Protein AF-A0AAW0I0V4-F1 (afdb_monomer_lite)

InterPro domains:
  IPR006769 Calcium uniporter protein, C-terminal [PF04678] (44-214)
  IPR039055 MCU family [PTHR13462] (2-213)

Organism: Myodes glareolus (NCBI:txid447135)

Secondary structure (DSSP, 8-state):
-EEEEETTEEEEEEE-TTT--EEEEE--TTT-BHHHHHHHHHHH-TT---EEEE-TTSPBPPTTSBHHHHTTS-EEEEETTEEEEE-PPP-----HHHHHHHHHHHHHHHHHHHHHHHHHHHHHHHHHHHHHHHHHHHHHHHHHHHHHHHHHHHHHHHHHHHHHHHHHHHHHHHHHHHIIIIIS-HHHHHHHHHHHHHHHHHHHHHHHHHHHHHHHHHHHHH-TTSTTSPP-------

Structure (mmCIF, N/CA/C/O backbone):
data_AF-A0AAW0I0V4-F1
#
_entry.id   AF-A0AAW0I0V4-F1
#
loop_
_atom_site.group_PDB
_atom_site.id
_atom_site.type_symbol
_atom_site.label_atom_id
_atom_site.label_alt_id
_atom_site.label_comp_id
_atom_site.label_asym_id
_atom_site.label_entity_id
_atom_site.label_seq_id
_atom_site.pdbx_PDB_ins_code
_atom_site.Cartn_x
_atom_site.Cartn_y
_atom_site.Cartn_z
_atom_site.occupancy
_atom_site.B_iso_or_equiv
_atom_site.auth_seq_id
_atom_site.auth_comp_id
_atom_site.auth_asym_id
_atom_site.auth_atom_id
_atom_site.pdbx_PDB_model_num
ATOM 1 N N . VAL A 1 1 ? -33.540 -13.031 28.574 1.00 86.94 1 VAL A N 1
ATOM 2 C CA . VAL A 1 1 ? -32.363 -12.148 28.426 1.00 86.94 1 VAL A CA 1
ATOM 3 C C . VAL A 1 1 ? -32.629 -10.919 29.264 1.00 86.94 1 VAL A C 1
ATOM 5 O O . VAL A 1 1 ? -33.762 -10.453 29.24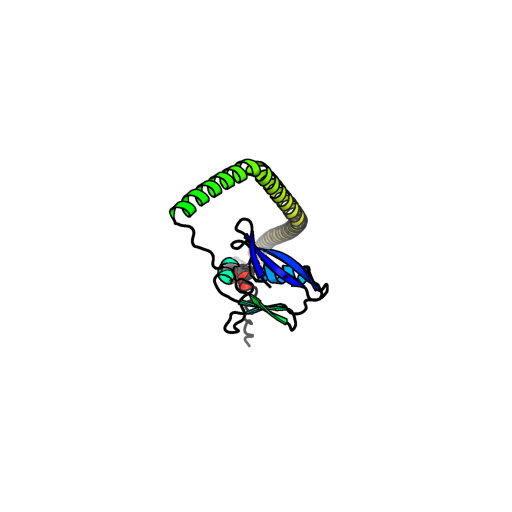7 1.00 86.94 1 VAL A O 1
ATOM 8 N N . THR A 1 2 ? -31.660 -10.462 30.048 1.00 90.00 2 THR A N 1
ATOM 9 C CA . THR A 1 2 ? -31.809 -9.294 30.933 1.00 90.00 2 THR A CA 1
ATOM 10 C C . THR A 1 2 ? -30.618 -8.370 30.758 1.00 90.00 2 THR A C 1
ATOM 12 O O . THR A 1 2 ? -29.511 -8.854 30.543 1.00 90.00 2 THR A O 1
ATOM 15 N N . VAL A 1 3 ? -30.843 -7.062 30.857 1.00 91.25 3 VAL A N 1
ATOM 16 C CA . VAL A 1 3 ? -29.785 -6.048 30.810 1.00 91.25 3 VAL A CA 1
ATOM 17 C C . VAL A 1 3 ? -29.729 -5.368 32.167 1.00 91.25 3 VAL A C 1
ATOM 19 O O . VAL A 1 3 ? -30.760 -4.944 32.682 1.00 91.25 3 VAL A O 1
ATOM 22 N N . VAL A 1 4 ? -28.539 -5.287 32.754 1.00 90.31 4 VAL A N 1
ATOM 23 C CA . VAL A 1 4 ? -28.305 -4.620 34.039 1.00 90.31 4 VAL A CA 1
ATOM 24 C C . VAL A 1 4 ? -27.086 -3.723 33.895 1.00 90.31 4 VAL A C 1
ATOM 26 O O . VAL A 1 4 ? -26.099 -4.122 33.286 1.00 90.31 4 VAL A O 1
ATOM 29 N N . TYR A 1 5 ? -27.130 -2.518 34.457 1.00 86.69 5 TYR A N 1
ATOM 30 C CA . TYR A 1 5 ? -25.947 -1.666 34.522 1.00 86.69 5 TYR A CA 1
ATOM 31 C C . TYR A 1 5 ? -25.097 -2.046 35.734 1.00 86.69 5 TYR A C 1
ATOM 33 O O . TYR A 1 5 ? -25.538 -1.909 36.872 1.00 86.69 5 TYR A O 1
ATOM 41 N N . GLN A 1 6 ? -23.869 -2.503 35.489 1.00 83.12 6 GLN A N 1
ATOM 42 C CA . GLN A 1 6 ? -22.858 -2.712 36.526 1.00 83.12 6 GLN A CA 1
ATOM 43 C C . GLN A 1 6 ? -21.703 -1.748 36.270 1.00 83.12 6 GLN A C 1
ATOM 45 O O . GLN A 1 6 ? -21.174 -1.687 35.162 1.00 83.12 6 GLN A O 1
ATOM 50 N N . ASN A 1 7 ? -21.336 -0.949 37.274 1.00 79.75 7 ASN A N 1
ATOM 51 C CA . ASN A 1 7 ? -20.281 0.069 37.162 1.00 79.75 7 ASN A CA 1
ATOM 52 C C . ASN A 1 7 ? -20.475 1.041 35.974 1.00 79.75 7 ASN A C 1
ATOM 54 O O . ASN A 1 7 ? -19.514 1.491 35.356 1.00 79.75 7 ASN A O 1
ATOM 58 N N . GLY A 1 8 ? -21.730 1.342 35.616 1.00 76.88 8 GLY A N 1
ATOM 59 C CA . GLY A 1 8 ? -22.070 2.235 34.502 1.00 76.88 8 GLY A CA 1
ATOM 60 C C . GLY A 1 8 ? -21.957 1.620 33.100 1.00 76.88 8 GLY A C 1
ATOM 61 O O . GLY A 1 8 ? -22.245 2.317 32.123 1.00 76.88 8 GLY A O 1
ATOM 62 N N . LEU A 1 9 ? -21.594 0.338 32.987 1.00 85.94 9 LEU A N 1
ATOM 63 C CA . LEU A 1 9 ? -21.572 -0.417 31.734 1.00 85.94 9 LEU A CA 1
ATOM 64 C C . LEU A 1 9 ? -22.780 -1.367 31.653 1.00 85.94 9 LEU A C 1
ATOM 66 O O . LEU A 1 9 ? -23.127 -1.996 32.657 1.00 85.94 9 LEU A O 1
ATOM 70 N N . PRO A 1 10 ? -23.442 -1.480 30.489 1.00 90.06 10 PRO A N 1
ATOM 71 C CA . PRO A 1 10 ? -24.509 -2.446 30.285 1.00 90.06 10 PRO A CA 1
ATOM 72 C C . PRO A 1 10 ? -23.941 -3.866 30.232 1.00 90.06 10 PRO A C 1
ATOM 74 O O . PRO A 1 10 ? -23.088 -4.192 29.404 1.00 90.06 10 PRO A O 1
ATOM 77 N N . VAL A 1 11 ? -24.458 -4.716 31.112 1.00 93.38 11 VAL A N 1
ATOM 78 C CA . VAL A 1 11 ? -24.184 -6.149 31.150 1.00 93.38 11 VAL A CA 1
ATOM 79 C C . VAL A 1 11 ? -25.423 -6.882 30.654 1.00 93.38 11 VAL A C 1
ATOM 81 O O . VAL A 1 11 ? -26.486 -6.828 31.278 1.00 93.38 11 VAL A O 1
ATOM 84 N N . ILE A 1 12 ? -25.298 -7.558 29.512 1.00 93.62 12 ILE A N 1
ATOM 85 C CA . ILE A 1 12 ? -26.379 -8.329 28.896 1.00 93.62 12 ILE A CA 1
ATOM 86 C C . ILE A 1 12 ? -26.214 -9.797 29.279 1.00 93.62 12 ILE A C 1
ATOM 88 O O . ILE A 1 12 ? -25.262 -10.456 28.869 1.00 93.62 12 ILE A O 1
ATOM 92 N N . SER A 1 13 ? -27.165 -10.334 30.041 1.00 93.25 13 SER A N 1
ATOM 93 C CA . SER A 1 13 ? -27.212 -11.753 30.389 1.00 93.25 13 SER A CA 1
ATOM 94 C C . SER A 1 13 ? -28.067 -12.522 29.383 1.00 93.25 13 SER A C 1
ATOM 96 O O . SER A 1 13 ? -29.304 -12.418 29.370 1.00 93.25 13 SER A O 1
ATOM 98 N N . VAL A 1 14 ? -27.407 -13.328 28.554 1.00 93.31 14 VAL A N 1
ATOM 99 C CA . VAL A 1 14 ? -28.017 -14.160 27.511 1.00 93.31 14 VAL A CA 1
ATOM 100 C C . VAL A 1 14 ? -27.888 -15.633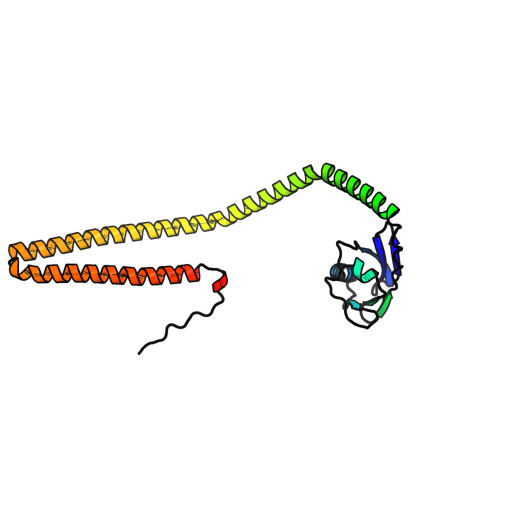 27.893 1.00 93.31 14 VAL A C 1
ATOM 102 O O . VAL A 1 14 ? -26.875 -16.061 28.436 1.00 93.31 14 VAL A O 1
ATOM 105 N N . ARG A 1 15 ? -28.934 -16.428 27.644 1.00 90.44 15 ARG A N 1
ATOM 106 C CA . ARG A 1 15 ? -28.849 -17.887 27.785 1.00 90.44 15 ARG A CA 1
ATOM 107 C C . ARG A 1 15 ? -28.400 -18.473 26.451 1.00 90.44 15 ARG A C 1
ATOM 109 O O . ARG A 1 15 ? -29.112 -18.310 25.464 1.00 90.44 15 ARG A O 1
ATOM 116 N N . LEU A 1 16 ? -27.246 -19.130 26.448 1.00 90.62 16 LEU A N 1
ATOM 117 C CA . LEU A 1 16 ? -26.648 -19.705 25.245 1.00 90.62 16 LEU A CA 1
ATOM 118 C C . LEU A 1 16 ? -27.308 -21.057 24.903 1.00 90.62 16 LEU A C 1
ATOM 120 O O . LEU A 1 16 ? -27.628 -21.822 25.824 1.00 90.62 16 LEU A O 1
ATOM 124 N N . PRO A 1 17 ? -27.572 -21.352 23.616 1.00 86.06 17 PRO A N 1
ATOM 125 C CA . PRO A 1 17 ? -28.342 -22.526 23.208 1.00 86.06 17 PRO A CA 1
ATOM 126 C C . PRO A 1 17 ? -27.629 -23.860 23.462 1.00 86.06 17 PRO A C 1
ATOM 128 O O . PRO A 1 17 ? -28.293 -24.805 23.895 1.00 86.06 17 PRO A O 1
ATOM 131 N N . SER A 1 18 ? -26.309 -23.950 23.258 1.00 84.81 18 SER A N 1
ATOM 132 C CA . SER A 1 18 ? -25.593 -25.234 23.308 1.00 84.81 18 SER A CA 1
ATOM 133 C C . SER A 1 18 ? -25.435 -25.757 24.732 1.00 84.81 18 SER A C 1
ATOM 135 O O . SER A 1 18 ? -25.788 -26.896 25.034 1.00 84.81 18 SER A O 1
ATOM 137 N N . ARG A 1 19 ? -24.928 -24.912 25.639 1.00 84.38 19 ARG A N 1
ATOM 138 C CA . ARG A 1 19 ? -24.621 -25.297 27.033 1.00 84.38 19 ARG A CA 1
ATOM 139 C C . ARG A 1 19 ? -25.773 -25.026 28.003 1.00 84.38 19 ARG A C 1
ATOM 141 O O . ARG A 1 19 ? -25.721 -25.454 29.150 1.00 84.38 19 ARG A O 1
ATOM 148 N N . ARG A 1 20 ? -26.824 -24.322 27.554 1.00 83.62 20 ARG A N 1
ATOM 149 C CA . ARG A 1 20 ? -27.998 -23.896 28.349 1.00 83.62 20 ARG A CA 1
ATOM 150 C C . ARG A 1 20 ? -27.658 -23.091 29.612 1.00 83.62 20 ARG A C 1
ATOM 152 O O . ARG A 1 20 ? -28.521 -22.886 30.471 1.00 83.62 20 ARG A O 1
ATOM 159 N N . GLU A 1 21 ? -26.438 -22.575 29.702 1.00 89.69 21 GLU A N 1
ATOM 160 C CA . GLU A 1 21 ? -25.978 -21.700 30.774 1.00 89.69 21 GLU A CA 1
ATOM 161 C C . GLU A 1 21 ? -26.240 -20.224 30.447 1.00 89.69 21 GLU A C 1
ATOM 163 O O . GLU A 1 21 ? -26.530 -19.848 29.307 1.00 89.69 21 GLU A O 1
ATOM 168 N N . ARG A 1 22 ? -26.212 -19.376 31.478 1.00 90.31 22 ARG A N 1
ATOM 169 C CA . ARG A 1 22 ? -26.311 -17.923 31.313 1.00 90.31 22 ARG A CA 1
ATOM 170 C C . ARG A 1 22 ? -24.905 -17.353 31.196 1.00 90.31 22 ARG A C 1
ATOM 172 O O . ARG A 1 22 ? -24.145 -17.457 32.151 1.00 90.31 22 ARG A O 1
ATOM 179 N N . CYS A 1 23 ? -24.610 -16.720 30.069 1.00 91.81 23 CYS A N 1
ATOM 180 C CA . CYS A 1 23 ? -23.390 -15.952 29.867 1.00 91.81 23 CYS A CA 1
ATOM 181 C C . CYS A 1 23 ? -23.708 -14.454 29.939 1.00 91.81 23 CYS A C 1
ATOM 183 O O . CYS A 1 23 ? -24.806 -14.017 29.573 1.00 91.81 23 CYS A O 1
ATOM 185 N N . GLN A 1 24 ? -22.769 -13.677 30.468 1.00 93.19 24 GLN A N 1
ATOM 186 C CA . GLN A 1 24 ? -22.899 -12.237 30.644 1.00 93.19 24 GLN A CA 1
ATOM 187 C C . GLN A 1 24 ? -21.894 -11.512 29.751 1.00 93.19 24 GLN A C 1
ATOM 189 O O . GLN A 1 24 ? -20.704 -11.804 29.791 1.00 93.19 24 GLN A O 1
ATOM 194 N N . PHE A 1 25 ? -22.381 -10.554 28.969 1.00 93.56 25 PHE A N 1
ATOM 195 C CA . PHE A 1 25 ? -21.569 -9.754 28.058 1.00 93.56 25 PHE A CA 1
ATOM 196 C C . PHE A 1 25 ? -21.534 -8.314 28.547 1.00 93.56 25 PHE A C 1
ATOM 198 O O . PHE A 1 25 ? -22.580 -7.672 28.656 1.00 93.56 25 PHE A O 1
ATOM 205 N N . THR A 1 26 ? -20.338 -7.809 28.835 1.00 92.31 26 THR A N 1
ATOM 206 C CA . THR A 1 26 ? -20.123 -6.410 29.213 1.00 92.31 26 THR A CA 1
ATOM 207 C C . THR A 1 26 ? -19.776 -5.616 27.965 1.00 92.31 26 THR A C 1
ATOM 209 O O . THR A 1 26 ? -18.761 -5.890 27.330 1.00 92.31 26 THR A O 1
ATOM 212 N N . LEU A 1 27 ? -20.603 -4.629 27.625 1.00 90.12 27 LEU A N 1
ATOM 213 C CA . LEU A 1 27 ? -20.427 -3.822 26.418 1.00 90.12 27 LEU A CA 1
ATOM 214 C C . LEU A 1 27 ? -20.035 -2.391 26.767 1.00 90.12 27 LEU A C 1
ATOM 216 O O . LEU A 1 27 ? -20.488 -1.833 27.767 1.00 90.12 27 LEU A O 1
ATOM 220 N N . LYS A 1 28 ? -19.212 -1.773 25.922 1.00 88.88 28 LYS A N 1
ATOM 221 C CA . LYS A 1 28 ? -18.843 -0.358 26.004 1.00 88.88 28 LYS A CA 1
ATOM 222 C C . LYS A 1 28 ? -19.783 0.447 25.102 1.00 88.88 28 LYS A C 1
ATOM 224 O O . LYS A 1 28 ? -19.613 0.391 23.889 1.00 88.88 28 LYS A O 1
ATOM 229 N N . PRO A 1 29 ? -20.721 1.248 25.646 1.00 83.81 29 PRO A N 1
ATOM 230 C CA . PRO A 1 29 ? -21.769 1.892 24.846 1.00 83.81 29 PRO A CA 1
ATOM 231 C C . PRO A 1 29 ? -21.267 2.769 23.690 1.00 83.81 29 PRO A C 1
ATOM 233 O O . PRO A 1 29 ? -21.950 2.873 22.683 1.00 83.81 29 PRO A O 1
ATOM 236 N N . ILE A 1 30 ? -20.086 3.383 23.846 1.00 79.56 30 ILE A N 1
ATOM 237 C CA . ILE A 1 30 ? -19.507 4.335 22.882 1.00 79.56 30 ILE A CA 1
ATOM 238 C C . ILE A 1 30 ? -18.560 3.646 21.886 1.00 79.56 30 ILE A C 1
ATOM 240 O O . ILE A 1 30 ? -18.452 4.064 20.739 1.00 79.56 30 ILE A O 1
ATOM 244 N N . SER A 1 31 ? -17.825 2.622 22.327 1.00 84.12 31 SER A N 1
ATOM 245 C CA . SER A 1 31 ? -16.791 1.976 21.505 1.00 84.12 31 SER A CA 1
ATOM 246 C C . SER A 1 31 ? -17.312 0.763 20.746 1.00 84.12 31 SER A C 1
ATOM 248 O O . SER A 1 31 ? -16.834 0.482 19.650 1.00 84.12 31 SER A O 1
ATOM 250 N N . ASP A 1 32 ? -18.266 0.043 21.333 1.00 92.12 32 ASP A N 1
ATOM 251 C CA . ASP A 1 32 ? -18.783 -1.189 20.763 1.00 92.12 32 ASP A CA 1
ATOM 252 C C . ASP A 1 32 ? -20.042 -0.907 19.945 1.00 92.12 32 ASP A C 1
ATOM 254 O O . ASP A 1 32 ? -20.892 -0.088 20.304 1.00 92.12 32 ASP A O 1
ATOM 258 N N . SER A 1 33 ? -20.174 -1.641 18.845 1.00 94.19 33 SER A N 1
ATOM 259 C CA . SER A 1 33 ? -21.374 -1.656 18.019 1.00 94.19 33 SER A CA 1
ATOM 260 C C . SER A 1 33 ? -22.127 -2.974 18.171 1.00 94.19 33 SER A C 1
ATOM 262 O O . SER A 1 33 ? -21.590 -3.984 18.640 1.00 94.19 33 SER A O 1
ATOM 264 N N . VAL A 1 34 ? -23.371 -2.994 17.697 1.00 94.69 34 VAL A N 1
ATOM 265 C CA . VAL A 1 34 ? -24.195 -4.207 17.618 1.00 94.69 34 VAL A CA 1
ATOM 266 C C . VAL A 1 34 ? -23.460 -5.343 16.906 1.00 94.69 34 VAL A C 1
ATOM 268 O O . VAL A 1 34 ? -23.517 -6.486 17.345 1.00 94.69 34 VAL A O 1
ATOM 271 N N . GLY A 1 35 ? -22.720 -5.048 15.838 1.00 94.94 35 GLY A N 1
ATOM 272 C CA . GLY A 1 35 ? -21.953 -6.039 15.089 1.00 94.94 35 GLY A CA 1
ATOM 273 C C . GLY A 1 35 ? -20.827 -6.677 15.898 1.00 94.94 35 GLY A C 1
ATOM 274 O O . GLY A 1 35 ? -20.570 -7.868 15.731 1.00 94.94 35 GLY A O 1
ATOM 275 N N . VAL A 1 36 ? -20.181 -5.916 16.787 1.00 95.00 36 VAL A N 1
ATOM 276 C CA . VAL A 1 36 ? -19.168 -6.456 17.706 1.00 95.00 36 VAL A CA 1
ATOM 277 C C . VAL A 1 36 ? -19.830 -7.376 18.727 1.00 95.00 36 VAL A C 1
ATOM 279 O O . VAL A 1 36 ? -19.380 -8.504 18.898 1.00 95.00 36 VAL A O 1
ATOM 282 N N . PHE A 1 37 ? -20.940 -6.947 19.332 1.00 94.81 37 PHE A N 1
ATOM 283 C CA . PHE A 1 37 ? -21.688 -7.771 20.286 1.00 94.81 37 PHE A CA 1
ATOM 284 C C . PHE A 1 37 ? -22.202 -9.080 19.665 1.00 94.81 37 PHE A C 1
ATOM 286 O O . PHE A 1 37 ? -22.056 -10.151 20.249 1.00 94.81 37 PHE A O 1
ATOM 293 N N . LEU A 1 38 ? -22.768 -9.019 18.456 1.00 94.62 38 LEU A N 1
ATOM 294 C CA . LEU A 1 38 ? -23.246 -10.208 17.750 1.00 94.62 38 LEU A CA 1
ATOM 295 C C . LEU A 1 38 ? -22.110 -11.182 17.420 1.00 94.62 38 LEU A C 1
ATOM 297 O O . LEU A 1 38 ? -22.298 -12.391 17.535 1.00 94.62 38 LEU A O 1
ATOM 301 N N . ARG A 1 39 ? -20.932 -10.665 17.055 1.00 94.44 39 ARG A N 1
ATOM 302 C CA . ARG A 1 39 ? -19.744 -11.490 16.814 1.00 94.44 39 ARG A CA 1
ATOM 303 C C . ARG A 1 39 ? -19.258 -12.162 18.095 1.00 94.44 39 ARG A C 1
ATOM 305 O O . ARG A 1 39 ? -18.999 -13.355 18.070 1.00 94.44 39 ARG A O 1
ATOM 312 N N . GLN A 1 40 ? -19.212 -11.430 19.209 1.00 94.00 40 GLN A N 1
ATOM 313 C CA . GLN A 1 40 ? -18.865 -11.993 20.519 1.00 94.00 40 GLN A CA 1
ATOM 314 C C . GLN A 1 40 ? -19.824 -13.118 20.926 1.00 94.00 40 GLN A C 1
ATOM 316 O O . GLN A 1 40 ? -19.381 -14.150 21.413 1.00 94.00 40 GLN A O 1
ATOM 321 N N . LEU A 1 41 ? -21.130 -12.960 20.676 1.00 92.44 41 LEU A N 1
ATOM 322 C CA . LEU A 1 41 ? -22.112 -14.023 20.911 1.00 92.44 41 LEU A CA 1
ATOM 323 C C . LEU A 1 41 ? -21.820 -15.282 20.080 1.00 92.44 41 LEU A C 1
ATOM 325 O O . LEU A 1 41 ? -21.881 -16.384 20.617 1.00 92.44 41 LEU A O 1
ATOM 329 N N . GLN A 1 42 ? -21.505 -15.122 18.792 1.00 92.69 42 GLN A N 1
ATOM 330 C CA . GLN A 1 42 ? -21.178 -16.239 17.894 1.00 92.69 42 GLN A CA 1
ATOM 331 C C . GLN A 1 42 ? -19.842 -16.912 18.235 1.00 92.69 42 GLN A C 1
ATOM 333 O O . GLN A 1 42 ? -19.701 -18.121 18.066 1.00 92.69 42 GLN A O 1
ATOM 338 N N . GLU A 1 43 ? -18.854 -16.145 18.696 1.00 93.31 43 GLU A N 1
ATOM 339 C CA . GLU A 1 43 ? -17.557 -16.677 19.122 1.00 93.31 43 GLU A CA 1
ATOM 340 C C . GLU A 1 43 ? -17.662 -17.456 20.442 1.00 93.31 43 GLU A C 1
ATOM 342 O O . GLU A 1 43 ? -17.007 -18.490 20.583 1.00 93.31 43 GLU A O 1
ATOM 347 N N . GLU A 1 44 ? -18.509 -16.999 21.371 1.00 93.69 44 GLU A N 1
ATOM 348 C CA . GLU A 1 44 ? -18.725 -17.640 22.674 1.00 93.69 44 GLU A CA 1
ATOM 349 C C . GLU A 1 44 ? -19.477 -18.977 22.554 1.00 93.69 44 GLU A C 1
ATOM 351 O O . GLU A 1 44 ? -19.133 -19.951 23.226 1.00 93.69 44 GLU A O 1
ATOM 356 N N . ASP A 1 45 ? -20.488 -19.059 21.681 1.00 91.25 45 ASP A N 1
ATOM 357 C CA . ASP A 1 45 ? -21.210 -20.304 21.408 1.00 91.25 45 ASP A CA 1
ATOM 358 C C . ASP A 1 45 ? -21.251 -20.608 19.908 1.00 91.25 45 ASP A C 1
ATOM 360 O O . ASP A 1 45 ? -22.066 -20.072 19.154 1.00 91.25 45 ASP A O 1
ATOM 364 N N . ARG A 1 46 ? -20.408 -21.563 19.495 1.00 88.00 46 ARG A N 1
ATOM 365 C CA . ARG A 1 46 ? -20.332 -22.055 18.110 1.00 88.00 46 ARG A CA 1
ATOM 366 C C . ARG A 1 46 ? -21.605 -22.757 17.620 1.00 88.00 46 ARG A C 1
ATOM 368 O O . ARG A 1 46 ? -21.677 -23.070 16.440 1.00 88.00 46 ARG A O 1
ATOM 375 N N . GLY A 1 47 ? -22.582 -23.030 18.490 1.00 87.81 47 GLY A N 1
ATOM 376 C CA . GLY A 1 47 ? -23.905 -23.531 18.095 1.00 87.81 47 GLY A CA 1
ATOM 377 C C . GLY A 1 47 ? -24.889 -22.436 17.664 1.00 87.81 47 GLY A C 1
ATOM 378 O O . GLY A 1 47 ? -26.058 -22.725 17.396 1.00 87.81 47 GLY A O 1
ATOM 379 N N . ILE A 1 48 ? -24.462 -21.170 17.638 1.00 90.69 48 ILE A N 1
ATOM 380 C CA . ILE A 1 48 ? -25.260 -20.054 17.126 1.00 90.69 48 ILE A CA 1
ATOM 381 C C . ILE A 1 48 ? -24.950 -19.852 15.639 1.00 90.69 48 ILE A C 1
ATOM 383 O O . ILE A 1 48 ? -24.011 -19.147 15.274 1.00 90.69 48 ILE A O 1
ATOM 387 N N . ASP A 1 49 ? -25.796 -20.408 14.775 1.00 88.69 49 ASP A N 1
ATOM 388 C CA . ASP A 1 49 ? -25.674 -20.256 13.321 1.00 88.69 49 ASP A CA 1
ATOM 389 C C . ASP A 1 49 ? -26.237 -18.911 12.844 1.00 88.69 49 ASP A C 1
ATOM 391 O O . ASP A 1 49 ? -25.696 -18.260 11.946 1.00 88.69 49 ASP A O 1
ATOM 395 N N . ARG A 1 50 ? -27.338 -18.458 13.457 1.00 90.25 50 ARG A N 1
ATOM 396 C CA . ARG A 1 50 ? -28.036 -17.232 13.056 1.00 90.25 50 ARG A CA 1
ATOM 397 C C . ARG A 1 50 ? -28.295 -16.344 14.260 1.00 90.25 50 ARG A C 1
ATOM 399 O O . ARG A 1 50 ? -29.059 -16.701 15.148 1.00 90.25 50 ARG A O 1
ATOM 406 N N . VAL A 1 51 ? -27.730 -15.139 14.249 1.00 94.25 51 VAL A N 1
ATOM 407 C CA . VAL A 1 51 ? -28.018 -14.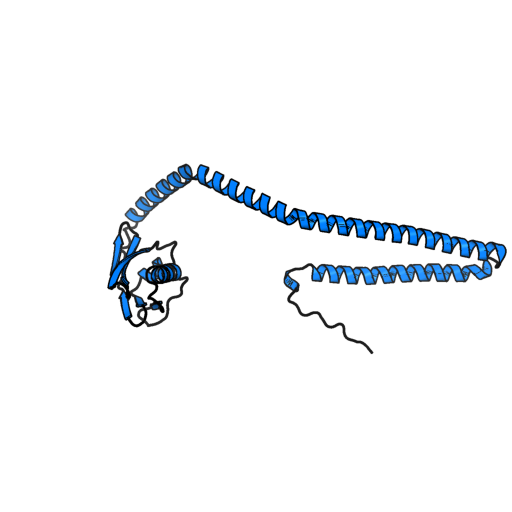117 15.259 1.00 94.25 51 VAL A CA 1
ATOM 408 C C . VAL A 1 51 ? -28.320 -12.772 14.611 1.00 94.25 51 VAL A C 1
ATOM 410 O O . VAL A 1 51 ? -27.661 -12.355 13.656 1.00 94.25 51 VAL A O 1
ATOM 413 N N . ALA A 1 52 ? -29.352 -12.092 15.099 1.00 94.81 52 ALA A N 1
ATOM 414 C CA . ALA A 1 52 ? -29.700 -10.753 14.646 1.00 94.81 52 ALA A CA 1
ATOM 415 C C . ALA A 1 52 ? -30.490 -9.996 15.714 1.00 94.81 52 ALA A C 1
ATOM 417 O O . ALA A 1 52 ? -31.210 -10.590 16.517 1.00 94.81 52 ALA A O 1
ATOM 418 N N . ILE A 1 53 ? -30.378 -8.670 15.678 1.00 95.81 53 ILE A N 1
ATOM 419 C CA . ILE A 1 53 ? -31.174 -7.766 16.504 1.00 95.81 53 ILE A CA 1
ATOM 420 C 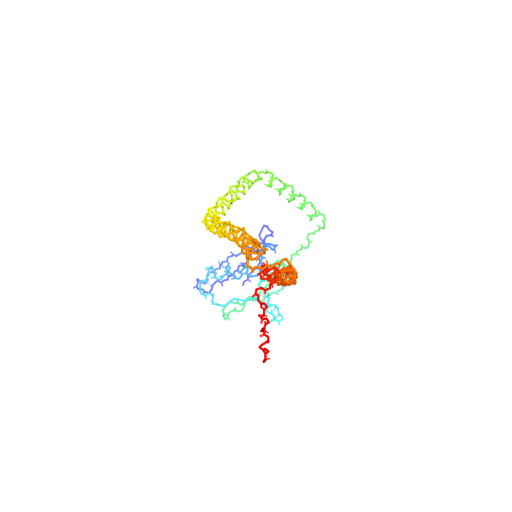C . ILE A 1 53 ? -32.206 -7.071 15.620 1.00 95.81 53 ILE A C 1
ATOM 422 O O . ILE A 1 53 ? -31.888 -6.613 14.520 1.00 95.81 53 ILE A O 1
ATOM 426 N N . TYR A 1 54 ? -33.436 -6.998 16.113 1.00 95.19 54 TYR A N 1
ATOM 427 C CA . TYR A 1 54 ? -34.552 -6.321 15.472 1.00 95.19 54 TYR A CA 1
ATOM 428 C C . TYR A 1 54 ? -35.154 -5.284 16.417 1.00 95.19 54 TYR A C 1
ATOM 430 O O . TYR A 1 54 ? -35.214 -5.490 17.629 1.00 95.19 54 TYR A O 1
ATOM 438 N N . SER A 1 55 ? -35.641 -4.191 15.843 1.00 93.62 55 SER A N 1
ATOM 439 C CA . SER A 1 55 ? -36.515 -3.224 16.506 1.00 93.62 55 SER A CA 1
ATOM 440 C C . SER A 1 55 ? -37.826 -3.902 16.962 1.00 93.62 55 SER A C 1
ATOM 442 O O . SER A 1 55 ? -38.196 -4.950 16.406 1.00 93.62 55 SER A O 1
ATOM 444 N N . PRO A 1 56 ? -38.567 -3.347 17.943 1.00 90.62 56 PRO A N 1
ATOM 445 C CA . PRO A 1 56 ? -39.928 -3.771 18.280 1.00 90.62 56 PRO A CA 1
ATOM 446 C C . PRO A 1 56 ? -40.820 -3.921 17.041 1.00 90.62 56 PRO A C 1
ATOM 448 O O . PRO A 1 56 ? -41.575 -4.896 16.965 1.00 90.62 56 PRO A O 1
ATOM 451 N N . ASP A 1 57 ? -40.630 -3.062 16.038 1.00 90.38 57 ASP A N 1
ATOM 452 C CA . ASP A 1 57 ? -41.388 -3.041 14.780 1.00 90.38 57 ASP A CA 1
ATOM 453 C C . ASP A 1 57 ? -40.999 -4.158 13.795 1.00 90.38 57 ASP A C 1
ATOM 455 O O . ASP A 1 57 ? -41.605 -4.309 12.739 1.00 90.38 57 ASP A O 1
ATOM 459 N N . GLY A 1 58 ? -39.978 -4.963 14.113 1.00 87.81 58 GLY A N 1
ATOM 460 C CA . GLY A 1 58 ? -39.508 -6.063 13.262 1.00 87.81 58 GLY A CA 1
ATOM 461 C C . GLY A 1 58 ? -38.480 -5.661 12.200 1.00 87.81 58 GLY A C 1
ATOM 462 O O . GLY A 1 58 ? -38.052 -6.506 11.416 1.00 87.81 58 GLY A O 1
ATOM 463 N N . VAL A 1 59 ? -38.028 -4.405 12.189 1.00 93.12 59 VAL A N 1
ATOM 464 C CA . VAL A 1 59 ? -36.938 -3.937 11.317 1.00 93.12 59 VAL A CA 1
ATOM 465 C C . VAL A 1 59 ? -35.587 -4.404 11.863 1.00 93.12 59 VAL A C 1
ATOM 467 O O . VAL A 1 59 ? -35.330 -4.299 13.060 1.00 93.12 59 VAL A O 1
ATOM 470 N N . ARG A 1 60 ? -34.702 -4.917 11.001 1.00 93.56 60 ARG A N 1
ATOM 471 C CA . ARG A 1 60 ? -33.358 -5.366 11.403 1.00 93.56 60 ARG A CA 1
ATOM 472 C C . ARG A 1 60 ? -32.456 -4.171 11.721 1.00 93.56 60 ARG A C 1
ATOM 474 O O . ARG A 1 60 ? -32.318 -3.273 10.895 1.00 93.56 60 ARG A O 1
ATOM 481 N N . VAL A 1 61 ? -31.791 -4.201 12.875 1.00 94.50 61 VAL A N 1
ATOM 482 C CA . VAL A 1 61 ? -30.811 -3.178 13.275 1.00 94.50 61 VAL A CA 1
ATOM 483 C C . VAL A 1 61 ? -29.471 -3.434 12.575 1.00 94.50 61 VAL A C 1
ATOM 485 O O . VAL A 1 61 ? -29.043 -4.584 12.424 1.00 94.50 61 VAL A O 1
ATOM 488 N N . ALA A 1 62 ? -28.808 -2.368 12.123 1.00 93.69 62 ALA A N 1
ATOM 489 C CA . ALA A 1 62 ? -27.532 -2.460 11.422 1.00 93.69 62 ALA A CA 1
ATOM 490 C C . ALA A 1 62 ? -26.390 -2.889 12.360 1.00 93.69 62 ALA A C 1
ATOM 492 O O . ALA A 1 62 ? -26.352 -2.548 13.539 1.00 93.69 62 ALA A O 1
ATOM 493 N N . ALA A 1 63 ? -25.398 -3.596 11.814 1.00 93.06 63 ALA A N 1
ATOM 494 C CA . ALA A 1 63 ? -24.226 -4.032 12.576 1.00 93.06 63 ALA A CA 1
ATOM 495 C C . ALA A 1 63 ? -23.326 -2.864 13.037 1.00 93.06 63 ALA A C 1
ATOM 497 O O . ALA A 1 63 ? -22.528 -3.020 13.956 1.00 93.06 63 ALA A O 1
ATOM 498 N N . SER A 1 64 ? -23.434 -1.694 12.409 1.00 92.00 64 SER A N 1
ATOM 499 C CA . SER A 1 64 ? -22.692 -0.484 12.780 1.00 92.00 64 SER A CA 1
ATOM 500 C C . SER A 1 64 ? -23.405 0.383 13.821 1.00 92.00 64 SER A C 1
ATOM 502 O O . SER A 1 64 ? -22.815 1.355 14.279 1.00 92.00 64 SER A O 1
ATOM 504 N N . THR A 1 65 ? -24.644 0.058 14.205 1.00 91.94 65 THR A N 1
ATOM 505 C CA . THR A 1 65 ? -25.379 0.818 15.223 1.00 91.94 65 THR A CA 1
ATOM 506 C C . THR A 1 65 ? -24.656 0.733 16.569 1.00 91.94 65 THR A C 1
ATOM 508 O O . THR A 1 65 ? -24.237 -0.353 16.979 1.00 91.94 65 THR A O 1
ATOM 511 N N . GLY A 1 66 ? -24.497 1.874 17.243 1.00 89.25 66 GLY A N 1
ATOM 512 C CA . GLY A 1 66 ? -23.915 1.949 18.583 1.00 89.25 66 GLY A CA 1
ATOM 513 C C . GLY A 1 66 ? -24.780 1.242 19.626 1.00 89.25 66 GLY A C 1
ATOM 514 O O . GLY A 1 66 ? -26.008 1.185 19.507 1.00 89.25 66 GLY A O 1
ATOM 515 N N . ILE A 1 67 ? -24.142 0.661 20.642 1.00 91.06 67 ILE A N 1
ATOM 516 C CA . ILE A 1 67 ? -24.856 -0.013 21.737 1.00 91.06 67 ILE A CA 1
ATOM 517 C C . ILE A 1 67 ? -25.620 0.996 22.606 1.00 91.06 67 ILE A C 1
ATOM 519 O O . ILE A 1 67 ? -26.681 0.670 23.131 1.00 91.06 67 ILE A O 1
ATOM 523 N N . ASP A 1 68 ? -25.118 2.223 22.735 1.00 86.62 68 ASP A N 1
ATOM 524 C CA . ASP A 1 68 ? -25.813 3.336 23.382 1.00 86.62 68 ASP A CA 1
ATOM 525 C C . ASP A 1 68 ? -27.185 3.631 22.758 1.00 86.62 68 ASP A C 1
ATOM 527 O O . ASP A 1 68 ? -28.171 3.726 23.486 1.00 86.62 68 ASP A O 1
ATOM 531 N N . LEU A 1 69 ? -27.254 3.697 21.427 1.00 87.31 69 LEU A N 1
ATOM 532 C CA . LEU A 1 69 ? -28.481 3.920 20.666 1.00 87.31 69 LEU A CA 1
ATOM 533 C C . LEU A 1 69 ? -29.438 2.731 20.765 1.00 87.31 69 LEU A C 1
ATOM 535 O O . LEU A 1 69 ? -30.641 2.925 20.901 1.00 87.31 69 LEU A O 1
ATOM 539 N N . LEU A 1 70 ? -28.917 1.499 20.726 1.00 90.69 70 LEU A N 1
ATOM 540 C CA . LEU A 1 70 ? -29.747 0.298 20.846 1.00 90.69 70 LEU A CA 1
ATOM 541 C C . LEU A 1 70 ? -30.430 0.196 22.220 1.00 90.69 70 LEU A C 1
ATOM 543 O O . LEU A 1 70 ? -31.548 -0.295 22.307 1.00 90.69 70 LEU A O 1
ATOM 547 N N . LEU A 1 71 ? -29.752 0.619 23.290 1.00 89.56 71 LEU A N 1
ATOM 548 C CA . LEU A 1 71 ? -30.244 0.496 24.666 1.00 89.56 71 LEU A CA 1
ATOM 549 C C . LEU A 1 71 ? -31.231 1.599 25.083 1.00 89.56 71 LEU A C 1
ATOM 551 O O . LEU A 1 71 ? -31.711 1.561 26.216 1.00 89.56 71 LEU A O 1
ATOM 555 N N . LEU A 1 72 ? -31.520 2.571 24.208 1.00 87.06 72 LEU A N 1
ATOM 556 C CA . LEU A 1 72 ? -32.551 3.588 24.448 1.00 87.06 72 LEU A CA 1
ATOM 557 C C . LEU A 1 72 ? -33.956 2.978 24.443 1.00 87.06 72 LEU A C 1
ATOM 559 O O . LEU A 1 72 ? -34.783 3.337 25.282 1.00 87.06 72 LEU A O 1
ATOM 563 N N . ASP A 1 73 ? -34.184 2.037 23.529 1.00 88.12 73 ASP A N 1
ATOM 564 C CA . ASP A 1 73 ? -35.477 1.415 23.285 1.00 88.12 73 ASP A CA 1
ATOM 565 C C . ASP A 1 73 ? -35.435 -0.096 23.550 1.00 88.12 73 ASP A C 1
ATOM 567 O O . ASP A 1 73 ? -34.382 -0.734 23.630 1.00 88.12 73 ASP A O 1
ATOM 571 N N . ASP A 1 74 ? -36.618 -0.692 23.682 1.00 92.56 74 ASP A N 1
ATOM 572 C CA . ASP A 1 74 ? -36.758 -2.145 23.709 1.00 92.56 74 ASP A CA 1
ATOM 573 C C . ASP A 1 74 ? -36.300 -2.743 22.369 1.00 92.56 74 ASP A C 1
ATOM 575 O O . ASP A 1 74 ? -36.432 -2.120 21.319 1.00 92.56 74 ASP A O 1
ATOM 579 N N . PHE A 1 75 ? -35.788 -3.976 22.370 1.00 94.19 75 PHE A N 1
ATOM 580 C CA . PHE A 1 75 ? -35.397 -4.660 21.133 1.00 94.19 75 PHE A CA 1
ATOM 581 C C . PHE A 1 75 ? -35.591 -6.175 21.215 1.00 94.19 75 PHE A C 1
ATOM 583 O O . PHE A 1 75 ? -35.678 -6.783 22.285 1.00 94.19 75 PHE A O 1
ATOM 590 N N . LYS A 1 76 ? -35.650 -6.819 20.049 1.00 95.00 76 LYS A N 1
ATOM 591 C CA . LYS A 1 76 ? -35.774 -8.271 19.891 1.00 95.00 76 LYS A CA 1
ATOM 592 C C . LYS A 1 76 ? -34.423 -8.855 19.491 1.00 95.00 76 LYS A C 1
ATOM 594 O O . LYS A 1 76 ? -33.907 -8.562 18.416 1.00 95.00 76 LYS A O 1
ATOM 599 N N . LEU A 1 77 ? -33.858 -9.706 20.340 1.00 94.56 77 LEU A N 1
ATOM 600 C CA . LEU A 1 77 ? -32.653 -10.481 20.053 1.00 94.56 77 LEU A CA 1
ATOM 601 C C . LEU A 1 77 ? -33.057 -11.874 19.568 1.00 94.56 77 LEU A C 1
ATOM 603 O O . LEU A 1 77 ? -33.629 -12.652 20.329 1.00 94.56 77 LEU A O 1
ATOM 607 N N . VAL A 1 78 ? -32.752 -12.194 18.316 1.00 94.00 78 VAL A N 1
ATOM 608 C CA . VAL A 1 78 ? -33.024 -13.505 17.719 1.00 94.00 78 VAL A CA 1
ATOM 609 C C . VAL A 1 78 ? -31.739 -14.322 17.713 1.00 94.00 78 VAL A C 1
ATOM 611 O O . VAL A 1 78 ? -30.736 -13.872 17.163 1.00 94.00 78 VAL A O 1
ATOM 614 N N . ILE A 1 79 ? -31.784 -15.509 18.321 1.00 92.25 79 ILE A N 1
ATOM 615 C CA . ILE A 1 79 ? -30.702 -16.500 18.353 1.00 92.25 79 ILE A CA 1
ATOM 616 C C . ILE A 1 79 ? -31.276 -17.812 17.814 1.00 92.25 79 ILE A C 1
ATOM 618 O O . ILE A 1 79 ? -32.129 -18.422 18.459 1.00 92.25 79 ILE A O 1
ATOM 622 N N . ASN A 1 80 ? -30.813 -18.241 16.643 1.00 90.44 80 ASN A N 1
ATOM 623 C CA . ASN A 1 80 ? -31.361 -19.351 15.864 1.00 90.44 80 ASN A CA 1
ATOM 624 C C . ASN A 1 80 ? -32.885 -19.192 15.698 1.00 90.44 80 ASN A C 1
ATOM 626 O O . ASN A 1 80 ? -33.330 -18.223 15.078 1.00 90.44 80 ASN A O 1
ATOM 630 N N . ASP A 1 81 ? -33.672 -20.084 16.301 1.00 87.25 81 ASP A N 1
ATOM 631 C CA . ASP A 1 81 ? -35.141 -20.070 16.247 1.00 87.25 81 ASP A CA 1
ATOM 632 C C . ASP A 1 81 ? -35.792 -19.400 17.472 1.00 87.25 81 ASP A C 1
ATOM 634 O O . ASP A 1 81 ? -37.015 -19.282 17.561 1.00 87.25 81 ASP A O 1
ATOM 638 N N . LEU A 1 82 ? -34.991 -18.945 18.440 1.00 88.81 82 LEU A N 1
ATOM 639 C CA . LEU A 1 82 ? -35.474 -18.326 19.671 1.00 88.81 82 LEU A CA 1
ATOM 640 C C . LEU A 1 82 ? -35.437 -16.804 19.561 1.00 88.81 82 LEU A C 1
ATOM 642 O O . LEU A 1 82 ? -34.397 -16.202 19.301 1.00 88.81 82 LEU A O 1
ATOM 646 N N . THR A 1 83 ? -36.577 -16.171 19.832 1.00 92.31 83 THR A N 1
ATOM 647 C CA . THR A 1 83 ? -36.689 -14.710 19.898 1.00 92.31 83 THR A CA 1
ATOM 648 C C . THR A 1 83 ? -36.807 -14.261 21.348 1.00 92.31 83 THR A C 1
ATOM 650 O O . THR A 1 83 ? -37.760 -14.600 22.047 1.00 92.31 83 THR A O 1
ATOM 653 N N . TYR A 1 84 ? -35.847 -13.462 21.799 1.00 91.12 84 TYR A N 1
ATOM 654 C CA . TYR A 1 84 ? -35.826 -12.870 23.127 1.00 91.12 84 TYR A CA 1
ATOM 655 C C . TYR A 1 84 ? -36.224 -11.401 23.057 1.00 91.12 84 TYR A C 1
ATOM 657 O O . TYR A 1 84 ? -35.556 -10.598 22.413 1.00 91.12 84 TYR A O 1
ATOM 665 N N . HIS A 1 85 ? -37.283 -11.033 23.771 1.00 92.94 85 HIS A N 1
ATOM 666 C CA . HIS A 1 85 ? -37.635 -9.632 23.969 1.00 92.94 85 HIS A CA 1
ATOM 667 C C . HIS A 1 85 ? -36.795 -9.052 25.109 1.00 92.94 85 HIS A C 1
ATOM 669 O O . HIS A 1 85 ? -36.900 -9.503 26.253 1.00 92.94 85 HIS A O 1
ATOM 675 N N . VAL A 1 86 ? -35.955 -8.071 24.800 1.00 92.88 86 VAL A N 1
ATOM 676 C CA . VAL A 1 86 ? -35.060 -7.417 25.754 1.00 92.88 86 VAL A CA 1
ATOM 677 C C . VAL A 1 86 ? -35.618 -6.037 26.066 1.00 92.88 86 VAL A C 1
ATOM 679 O O . VAL A 1 86 ? -35.867 -5.254 25.157 1.00 92.88 86 VAL A O 1
ATOM 682 N N . ARG A 1 87 ? -35.832 -5.762 27.355 1.00 90.00 87 ARG A N 1
ATOM 683 C CA . ARG A 1 87 ? -36.232 -4.439 27.845 1.00 90.00 87 ARG A CA 1
ATOM 684 C C . ARG A 1 87 ? -35.085 -3.854 28.658 1.00 90.00 87 ARG A C 1
ATOM 686 O O . ARG A 1 87 ? -34.880 -4.319 29.786 1.00 90.00 87 ARG A O 1
ATOM 693 N N . PRO A 1 88 ? -34.270 -2.958 28.084 1.00 89.31 88 PRO A N 1
ATOM 694 C CA . PRO A 1 88 ? -33.190 -2.335 28.823 1.00 89.31 88 PRO A CA 1
ATOM 695 C C . PRO A 1 88 ? -33.756 -1.423 29.925 1.00 89.31 88 PRO A C 1
ATOM 697 O O . PRO A 1 88 ? -34.802 -0.796 29.747 1.00 89.31 88 PRO A O 1
ATOM 700 N N . PRO A 1 89 ? -33.108 -1.363 31.100 1.00 85.50 89 PRO A N 1
ATOM 701 C CA . PRO A 1 89 ? -33.504 -0.424 32.138 1.00 85.50 89 PRO A CA 1
ATOM 702 C C . PRO A 1 89 ? -33.286 0.998 31.618 1.00 85.50 89 PRO A C 1
ATOM 704 O O . PRO A 1 89 ? -32.183 1.336 31.183 1.00 85.50 89 PRO A O 1
ATOM 707 N N . LYS A 1 90 ? -34.339 1.822 31.663 1.00 75.56 90 LYS A N 1
ATOM 708 C CA . LYS A 1 90 ? -34.258 3.225 31.253 1.00 75.56 90 LYS A CA 1
ATOM 709 C C . LYS A 1 90 ? -33.202 3.912 32.104 1.00 75.56 90 LYS A C 1
ATOM 711 O O . LYS A 1 90 ? -33.258 3.875 33.330 1.00 75.56 90 LYS A O 1
ATOM 716 N N . ARG A 1 91 ? -32.202 4.477 31.439 1.00 67.81 91 ARG A N 1
ATOM 717 C CA . ARG A 1 91 ? -31.123 5.191 32.103 1.00 67.81 91 ARG A CA 1
ATOM 718 C C . ARG A 1 91 ? -31.701 6.506 32.614 1.00 67.81 91 ARG A C 1
ATOM 720 O O . ARG A 1 91 ? -32.091 7.342 31.802 1.00 67.81 91 ARG A O 1
ATOM 727 N N . ASP A 1 92 ? -31.769 6.677 33.930 1.00 57.84 92 ASP A N 1
ATOM 728 C CA . ASP A 1 92 ? -32.072 7.986 34.499 1.00 57.84 92 ASP A CA 1
ATOM 729 C C . ASP A 1 92 ? -30.988 8.954 34.023 1.00 57.84 92 ASP A C 1
ATOM 731 O O . ASP A 1 92 ? -29.787 8.726 34.215 1.00 57.84 92 ASP A O 1
ATOM 735 N N . LEU A 1 93 ? -31.418 10.008 33.329 1.00 57.50 93 LEU A N 1
ATOM 736 C CA . LEU A 1 93 ? -30.580 11.162 33.049 1.00 57.50 93 LEU A CA 1
ATOM 737 C C . LEU A 1 93 ? -30.131 11.685 34.413 1.00 57.50 93 LEU A C 1
ATOM 739 O O . LEU A 1 93 ? -30.937 12.218 35.173 1.00 57.50 93 LEU A O 1
ATOM 743 N N . LEU A 1 94 ? -28.864 11.457 34.759 1.00 52.59 94 LEU A N 1
ATOM 744 C CA . LEU A 1 94 ? -28.258 12.062 35.939 1.00 52.59 94 LEU A CA 1
ATOM 745 C C . LEU A 1 94 ? -28.578 13.564 35.917 1.00 52.59 94 LEU A C 1
ATOM 747 O O . LEU A 1 94 ? -28.467 14.190 34.863 1.00 52.59 94 LEU A O 1
ATOM 751 N N . SER A 1 95 ? -28.981 14.128 37.063 1.00 51.41 95 SER A N 1
ATOM 752 C CA . SER A 1 95 ? -29.130 15.582 37.215 1.00 51.41 95 SER A CA 1
ATOM 753 C C . SER A 1 95 ? -27.896 16.284 36.637 1.00 51.41 95 SER A C 1
ATOM 755 O O . SER A 1 95 ? -26.777 15.823 36.877 1.00 51.41 95 SER A O 1
ATOM 757 N N . HIS A 1 96 ? -28.095 17.363 35.873 1.00 56.94 96 HIS A N 1
ATOM 758 C CA . HIS A 1 96 ? -27.044 18.048 35.105 1.00 56.94 96 HIS A CA 1
ATOM 759 C C . HIS A 1 96 ? -25.808 18.383 35.969 1.00 56.94 96 HIS A C 1
ATOM 761 O O . HIS A 1 96 ? -24.680 18.190 35.526 1.00 56.94 96 HIS A O 1
ATOM 767 N N . GLU A 1 97 ? -26.008 18.740 37.245 1.00 60.06 97 GLU A N 1
ATOM 768 C CA . GLU A 1 97 ? -24.938 18.987 38.234 1.00 60.06 97 GLU A CA 1
ATOM 769 C C . GLU A 1 97 ? -24.065 17.757 38.543 1.00 60.06 97 GLU A C 1
ATOM 771 O O . GLU A 1 97 ? -22.838 17.838 38.635 1.00 60.06 97 GLU A O 1
ATOM 776 N N . ASN A 1 98 ? -24.677 16.581 38.678 1.00 62.09 98 ASN A N 1
ATOM 777 C CA . ASN A 1 98 ? -23.949 15.344 38.970 1.00 62.09 98 ASN A CA 1
ATOM 778 C C . ASN A 1 98 ? -23.249 14.794 37.719 1.00 62.09 98 ASN A C 1
ATOM 780 O O . ASN A 1 98 ? -22.293 14.030 37.832 1.00 62.09 98 ASN A O 1
ATOM 784 N N . ALA A 1 99 ? -23.720 15.157 36.523 1.00 64.31 99 ALA A N 1
ATOM 785 C CA . ALA A 1 99 ? -23.085 14.781 35.265 1.00 64.31 99 ALA A CA 1
ATOM 786 C C . ALA A 1 99 ? -21.811 15.600 34.998 1.00 64.31 99 ALA A C 1
ATOM 788 O O . ALA A 1 99 ? -20.814 15.033 34.549 1.00 64.31 99 ALA A O 1
ATOM 789 N N . GLU A 1 100 ? -21.821 16.899 35.310 1.00 69.19 100 GLU A N 1
ATOM 790 C CA . GLU A 1 100 ? -20.650 17.777 35.173 1.00 69.19 100 GLU A CA 1
ATOM 791 C C . GLU A 1 100 ? -19.513 17.354 36.110 1.00 69.19 100 GLU A C 1
ATOM 793 O O . GLU A 1 100 ? -18.416 17.044 35.648 1.00 69.19 100 GLU A O 1
ATOM 798 N N . THR A 1 101 ? -19.799 17.190 37.404 1.00 78.31 101 THR A N 1
ATOM 799 C CA . THR A 1 101 ? -18.792 16.767 38.398 1.00 78.31 101 THR A CA 1
ATOM 800 C C . THR A 1 101 ? -18.152 15.410 38.073 1.00 78.31 101 THR A C 1
ATOM 802 O O . THR A 1 101 ? -16.949 15.215 38.245 1.00 78.31 101 THR A O 1
ATOM 805 N N . LEU A 1 102 ? -18.929 14.454 37.558 1.00 75.19 102 LEU A N 1
ATOM 806 C CA . LEU A 1 102 ? -18.438 13.119 37.197 1.00 75.19 102 LEU A CA 1
ATOM 807 C C . LEU A 1 102 ? -17.636 13.141 35.884 1.00 75.19 102 LEU A C 1
ATOM 809 O O . LEU A 1 102 ? -16.695 12.357 35.719 1.00 75.19 102 LEU A O 1
ATOM 813 N N . ASN A 1 103 ? -17.966 14.049 34.963 1.00 73.88 103 ASN A N 1
ATOM 814 C CA . ASN A 1 103 ? -17.155 14.297 33.775 1.00 73.88 103 ASN A CA 1
ATOM 815 C C . ASN A 1 103 ? -15.801 14.906 34.142 1.00 73.88 103 ASN A C 1
ATOM 817 O O . ASN A 1 103 ? -14.796 14.434 33.619 1.00 73.88 103 ASN A O 1
ATOM 821 N N . ASP A 1 104 ? -15.746 15.841 35.090 1.00 79.31 104 ASP A N 1
ATOM 822 C CA . ASP A 1 104 ? -14.484 16.424 35.565 1.00 79.31 104 ASP A CA 1
ATOM 823 C C . ASP A 1 104 ? -13.577 15.383 36.234 1.00 79.31 104 ASP A C 1
ATOM 825 O O . ASP A 1 104 ? -12.371 15.328 35.993 1.00 79.31 104 ASP A O 1
ATOM 829 N N . VAL A 1 105 ? -14.150 14.472 37.026 1.00 85.69 105 VAL A N 1
ATOM 830 C CA . VAL A 1 105 ? -13.378 13.355 37.595 1.00 85.69 105 VAL A CA 1
ATOM 831 C C . VAL A 1 105 ? -12.859 12.432 36.490 1.00 85.69 105 VAL A C 1
ATOM 833 O O . VAL A 1 105 ? -11.706 12.001 36.530 1.00 85.69 105 VAL A O 1
ATOM 836 N N . LYS A 1 106 ? -13.675 12.136 35.471 1.00 76.25 106 LYS A N 1
ATOM 837 C CA . LYS A 1 106 ? -13.241 11.325 34.325 1.00 76.25 106 LYS A CA 1
ATOM 838 C C . LYS A 1 106 ? -12.135 11.996 33.525 1.00 76.25 106 LYS A C 1
ATOM 840 O O . LYS A 1 106 ? -11.189 11.305 33.158 1.00 76.25 106 LYS A O 1
ATOM 845 N N . THR A 1 107 ? -12.233 13.295 33.248 1.00 80.62 107 THR A N 1
ATOM 846 C CA . THR A 1 107 ? -11.192 14.022 32.510 1.00 80.62 107 THR A CA 1
ATOM 847 C C . THR A 1 107 ? -9.896 14.047 33.306 1.00 80.62 107 THR A C 1
ATOM 849 O O . THR A 1 107 ? -8.849 13.782 32.724 1.00 80.62 107 THR A O 1
ATOM 852 N N . LEU A 1 108 ? -9.950 14.228 34.629 1.00 85.56 108 LEU A N 1
ATOM 853 C CA . LEU A 1 108 ? -8.767 14.196 35.490 1.00 85.56 108 LEU A CA 1
ATOM 854 C C . LEU A 1 108 ? -8.107 12.808 35.520 1.00 85.56 108 LEU A C 1
ATOM 856 O O . LEU A 1 108 ? -6.892 12.694 35.357 1.00 85.56 108 LEU A O 1
ATOM 860 N N . VAL A 1 109 ? -8.901 11.742 35.672 1.00 84.81 109 VAL A N 1
ATOM 861 C CA . VAL A 1 109 ? -8.413 10.351 35.628 1.00 84.81 109 VAL A CA 1
ATOM 862 C C . VAL A 1 109 ? -7.844 10.021 34.252 1.00 84.81 109 VAL A C 1
ATOM 864 O O . VAL A 1 109 ? -6.792 9.393 34.159 1.00 84.81 109 VAL A O 1
ATOM 867 N N . GLN A 1 110 ? -8.496 10.467 33.179 1.00 77.19 110 GLN A N 1
ATOM 868 C CA . GLN A 1 110 ? -8.012 10.273 31.820 1.00 77.19 110 GLN A CA 1
ATOM 869 C C . GLN A 1 110 ? -6.729 11.067 31.571 1.00 77.19 110 GLN A C 1
ATOM 871 O O . GLN A 1 110 ? -5.802 10.532 30.974 1.00 77.19 110 GLN A O 1
ATOM 876 N N . GLN A 1 111 ? -6.613 12.289 32.085 1.00 81.88 111 GLN A N 1
ATOM 877 C CA . GLN A 1 111 ? -5.397 13.092 32.009 1.00 81.88 111 GLN A CA 1
ATOM 878 C C . GLN A 1 111 ? -4.243 12.424 32.772 1.00 81.88 111 GLN A C 1
ATOM 880 O O . GLN A 1 111 ? -3.144 12.307 32.233 1.00 81.88 111 GLN A O 1
ATOM 885 N N . LEU A 1 112 ? -4.496 11.888 33.967 1.00 82.62 112 LEU A N 1
ATOM 886 C CA . LEU A 1 112 ? -3.530 11.093 34.732 1.00 82.62 112 LEU A CA 1
ATOM 887 C C . LEU A 1 112 ? -3.115 9.820 33.991 1.00 82.62 112 LEU A C 1
ATOM 889 O O . LEU A 1 112 ? -1.924 9.569 33.843 1.00 82.62 112 LEU A O 1
ATOM 893 N N . TYR A 1 113 ? -4.077 9.050 33.477 1.00 77.12 113 TYR A N 1
ATOM 894 C CA . TYR A 1 113 ? -3.811 7.833 32.709 1.00 77.12 113 TYR A CA 1
ATOM 895 C C . TYR A 1 113 ? -3.018 8.140 31.440 1.00 77.12 113 TYR A C 1
ATOM 897 O O . TYR A 1 113 ? -2.034 7.466 31.155 1.00 77.12 113 TYR A O 1
ATOM 905 N N . THR A 1 114 ? -3.388 9.195 30.707 1.00 76.44 114 THR A N 1
ATOM 906 C CA . THR A 1 114 ? -2.606 9.636 29.550 1.00 76.44 114 THR A CA 1
ATOM 907 C C . THR A 1 114 ? -1.205 10.024 29.976 1.00 76.44 114 THR A C 1
ATOM 909 O O . THR A 1 114 ? -0.286 9.499 29.383 1.00 76.44 114 THR A O 1
ATOM 912 N N . THR A 1 115 ? -1.009 10.820 31.030 1.00 80.31 115 THR A N 1
ATOM 913 C CA . THR A 1 115 ? 0.326 11.260 31.474 1.00 80.31 115 THR A CA 1
ATOM 914 C C . THR A 1 115 ? 1.198 10.087 31.930 1.00 80.31 115 THR A C 1
ATOM 916 O O . THR A 1 115 ? 2.363 10.010 31.554 1.00 80.31 115 THR A O 1
ATOM 919 N N . LEU A 1 116 ? 0.634 9.142 32.688 1.00 79.44 116 LEU A N 1
ATOM 920 C CA . LEU A 1 116 ? 1.353 7.976 33.210 1.00 79.44 116 LEU A CA 1
ATOM 921 C C . LEU A 1 116 ? 1.630 6.915 32.136 1.00 79.44 116 LEU A C 1
ATOM 923 O O . LEU A 1 116 ? 2.633 6.213 32.214 1.00 79.44 116 LEU A O 1
ATOM 927 N N . CYS A 1 117 ? 0.763 6.789 31.129 1.00 76.69 117 CYS A N 1
ATOM 928 C CA . CYS A 1 117 ? 0.930 5.826 30.041 1.00 76.69 117 CYS A CA 1
ATOM 929 C C . CYS A 1 117 ? 1.510 6.441 28.755 1.00 76.69 117 CYS A C 1
ATOM 931 O O . CYS A 1 117 ? 1.720 5.700 27.792 1.00 76.69 117 CYS A O 1
ATOM 933 N N . ILE A 1 118 ? 1.783 7.757 28.706 1.00 80.75 118 ILE A N 1
ATOM 934 C CA . ILE A 1 118 ? 2.246 8.420 27.476 1.00 80.75 118 ILE A CA 1
ATOM 935 C C . ILE A 1 118 ? 3.618 7.911 27.074 1.00 80.75 118 ILE A C 1
ATOM 937 O O . ILE A 1 118 ? 3.814 7.583 25.914 1.00 80.75 118 ILE A O 1
ATOM 941 N N . GLU A 1 119 ? 4.544 7.783 28.021 1.00 80.31 119 GLU A N 1
ATOM 942 C CA . GLU A 1 119 ? 5.929 7.425 27.723 1.00 80.31 119 GLU A CA 1
ATOM 943 C C . GLU A 1 119 ? 6.010 6.017 27.128 1.00 80.31 119 GLU A C 1
ATOM 945 O O . GLU A 1 119 ? 6.573 5.818 26.051 1.00 80.31 119 GLU A O 1
ATOM 950 N N . GLN A 1 120 ? 5.323 5.055 27.751 1.00 80.81 120 GLN A N 1
ATOM 951 C CA . GLN A 1 120 ? 5.274 3.684 27.254 1.00 80.81 120 GLN A CA 1
ATOM 952 C C . GLN A 1 120 ? 4.574 3.586 25.891 1.00 80.81 120 GLN A C 1
ATOM 954 O O . GLN A 1 120 ? 5.013 2.839 25.015 1.00 80.81 120 GLN A O 1
ATOM 959 N N . HIS A 1 121 ? 3.491 4.343 25.689 1.00 82.00 121 HIS A N 1
ATOM 960 C CA . HIS A 1 121 ? 2.771 4.362 24.415 1.00 82.00 121 HIS A CA 1
ATOM 961 C C . HIS A 1 121 ? 3.593 4.999 23.292 1.00 82.00 121 HIS A C 1
ATOM 963 O O . HIS A 1 121 ? 3.583 4.496 22.170 1.00 82.00 121 HIS A O 1
ATOM 969 N N . GLN A 1 122 ? 4.324 6.076 23.587 1.00 83.06 122 GLN A N 1
ATOM 970 C CA . GLN A 1 122 ? 5.212 6.732 22.629 1.00 83.06 122 GLN A CA 1
ATOM 971 C C . GLN A 1 122 ? 6.370 5.811 22.240 1.00 83.06 122 GLN A C 1
ATOM 973 O O . GLN A 1 122 ? 6.603 5.625 21.050 1.00 83.06 122 GLN A O 1
ATOM 978 N N . LEU A 1 123 ? 7.011 5.146 23.208 1.00 89.62 123 LEU A N 1
ATOM 979 C CA . LEU A 1 123 ? 8.078 4.176 22.939 1.00 89.62 123 LEU A CA 1
ATOM 980 C C . LEU A 1 123 ? 7.589 2.993 22.094 1.00 89.62 123 LEU A C 1
ATOM 982 O O . LEU A 1 123 ? 8.273 2.565 21.165 1.00 89.62 123 LEU A O 1
ATOM 986 N N . ASN A 1 124 ? 6.397 2.465 22.383 1.00 90.81 124 ASN A N 1
ATOM 987 C CA . ASN A 1 124 ? 5.818 1.379 21.591 1.00 90.81 124 ASN A CA 1
ATOM 988 C C . ASN A 1 124 ? 5.504 1.827 20.157 1.00 90.81 124 ASN A C 1
ATOM 990 O O . ASN A 1 124 ? 5.820 1.105 19.213 1.00 90.81 124 ASN A O 1
ATOM 994 N N . LYS A 1 125 ? 4.935 3.026 19.982 1.00 89.12 125 LYS A N 1
ATOM 995 C CA . LYS A 1 125 ? 4.684 3.601 18.654 1.00 89.12 125 LYS A CA 1
ATOM 996 C C . LYS A 1 125 ? 5.967 3.859 17.878 1.00 89.12 125 LYS A C 1
ATOM 998 O O . LYS A 1 125 ? 6.009 3.585 16.684 1.00 89.12 125 LYS A O 1
ATOM 1003 N N . GLU A 1 126 ? 6.997 4.387 18.529 1.00 94.25 126 GLU A N 1
ATOM 1004 C CA . GLU A 1 126 ? 8.295 4.624 17.900 1.00 94.25 126 GLU A CA 1
ATOM 1005 C C . GLU A 1 126 ? 8.891 3.309 17.393 1.00 94.25 126 GLU A C 1
ATOM 1007 O O . GLU A 1 126 ? 9.269 3.218 16.227 1.00 94.25 126 GLU A O 1
ATOM 1012 N N . ARG A 1 127 ? 8.870 2.256 18.221 1.00 95.06 127 ARG A N 1
ATOM 1013 C CA . ARG A 1 127 ? 9.310 0.911 17.818 1.00 95.06 127 ARG A CA 1
ATOM 1014 C C . ARG A 1 127 ? 8.518 0.374 16.630 1.00 95.06 127 ARG A C 1
ATOM 1016 O O . ARG A 1 127 ? 9.124 -0.101 15.676 1.00 95.06 127 ARG A O 1
ATOM 1023 N N . GLU A 1 128 ? 7.192 0.493 16.656 1.00 95.94 128 GLU A N 1
ATOM 1024 C CA . GLU A 1 128 ? 6.324 0.053 15.556 1.00 95.94 128 GLU A CA 1
ATOM 1025 C C . GLU A 1 128 ? 6.623 0.815 14.252 1.00 95.94 128 GLU A C 1
ATOM 1027 O O . GLU A 1 128 ? 6.669 0.226 13.170 1.00 95.94 128 GLU A O 1
ATOM 1032 N N . LEU A 1 129 ? 6.850 2.129 14.332 1.00 95.88 129 LEU A N 1
ATOM 1033 C CA . LEU A 1 129 ? 7.190 2.952 13.171 1.00 95.88 129 LEU A CA 1
ATOM 1034 C C . LEU A 1 129 ? 8.569 2.604 12.607 1.00 95.88 129 LEU A C 1
ATOM 1036 O O . LEU A 1 129 ? 8.713 2.516 11.388 1.00 95.88 129 LEU A O 1
ATOM 1040 N N . VAL A 1 130 ? 9.559 2.382 13.472 1.00 97.25 130 VAL A N 1
ATOM 1041 C CA . VAL A 1 130 ? 10.905 1.959 13.066 1.00 97.25 130 VAL A CA 1
ATOM 1042 C C . VAL A 1 130 ? 10.855 0.589 12.394 1.00 97.25 130 VAL A C 1
ATOM 1044 O O . VAL A 1 130 ? 11.412 0.433 11.311 1.00 97.25 130 VAL A O 1
ATOM 1047 N N . GLU A 1 131 ? 10.120 -0.371 12.957 1.00 96.88 131 GLU A N 1
ATOM 1048 C CA . GLU A 1 131 ? 9.946 -1.701 12.364 1.00 96.88 131 GLU A CA 1
ATOM 1049 C C . GLU A 1 131 ? 9.287 -1.626 10.980 1.00 96.88 131 GLU A C 1
ATOM 1051 O O . GLU A 1 131 ? 9.749 -2.248 10.019 1.00 96.88 131 GLU A O 1
ATOM 1056 N N . ARG A 1 132 ? 8.236 -0.808 10.835 1.00 95.81 132 ARG A N 1
ATOM 1057 C CA . ARG A 1 132 ? 7.604 -0.570 9.530 1.00 95.81 132 ARG A CA 1
ATOM 1058 C C . ARG A 1 132 ? 8.579 0.062 8.543 1.00 95.81 132 ARG A C 1
ATOM 1060 O O . ARG A 1 132 ? 8.614 -0.358 7.389 1.00 95.81 132 ARG A O 1
ATOM 1067 N N . LEU A 1 133 ? 9.371 1.042 8.971 1.00 96.31 133 LEU A N 1
ATOM 1068 C CA . LEU A 1 133 ? 10.350 1.713 8.116 1.00 96.31 133 LEU A CA 1
ATOM 1069 C C . LEU A 1 133 ? 11.443 0.746 7.645 1.00 96.31 133 LEU A C 1
ATOM 1071 O O . LEU A 1 133 ? 11.773 0.738 6.459 1.00 96.31 133 LEU A O 1
ATOM 1075 N N . GLU A 1 134 ? 11.956 -0.096 8.542 1.00 96.38 134 GLU A N 1
ATOM 1076 C CA . GLU A 1 134 ? 12.918 -1.159 8.234 1.00 96.38 134 GLU A CA 1
ATOM 1077 C C . GLU A 1 134 ? 12.340 -2.131 7.193 1.00 96.38 134 GLU A C 1
ATOM 1079 O O . GLU A 1 134 ? 12.973 -2.404 6.171 1.00 96.38 134 GLU A O 1
ATOM 1084 N N . ASN A 1 135 ? 11.094 -2.576 7.390 1.00 96.12 135 ASN A N 1
ATOM 1085 C CA . ASN A 1 135 ? 10.404 -3.480 6.472 1.00 96.12 135 ASN A CA 1
ATOM 1086 C C . ASN A 1 135 ? 10.195 -2.840 5.087 1.00 96.12 135 ASN A C 1
ATOM 1088 O O . ASN A 1 135 ? 10.546 -3.436 4.067 1.00 96.12 135 ASN A O 1
ATOM 1092 N N . LEU A 1 136 ? 9.715 -1.591 5.028 1.00 94.50 136 LEU A N 1
ATOM 1093 C CA . LEU A 1 136 ? 9.583 -0.863 3.761 1.00 94.50 136 LEU A CA 1
ATOM 1094 C C . LEU A 1 136 ? 10.935 -0.701 3.057 1.00 94.50 136 LEU A C 1
ATOM 1096 O O . LEU A 1 136 ? 11.025 -0.900 1.846 1.00 94.50 136 LEU A O 1
ATOM 1100 N N . LYS A 1 137 ? 11.997 -0.378 3.797 1.00 94.56 137 LYS A N 1
ATOM 1101 C CA . LYS A 1 137 ? 13.351 -0.251 3.245 1.00 94.56 137 LYS A CA 1
ATOM 1102 C C . LYS A 1 137 ? 13.851 -1.582 2.682 1.00 94.56 137 LYS A C 1
ATOM 1104 O O . LYS A 1 137 ? 14.445 -1.606 1.603 1.00 94.56 137 LYS A O 1
ATOM 1109 N N . GLN A 1 138 ? 13.567 -2.690 3.363 1.00 95.00 138 GLN A N 1
ATOM 1110 C CA . GLN A 1 138 ? 13.913 -4.031 2.899 1.00 95.00 138 GLN A CA 1
ATOM 1111 C C . GLN A 1 138 ? 13.158 -4.411 1.617 1.00 95.00 138 GLN A C 1
ATOM 1113 O O . GLN A 1 138 ? 13.760 -4.981 0.707 1.00 95.00 138 GLN A O 1
ATOM 1118 N N . GLN A 1 139 ? 11.877 -4.048 1.506 1.00 92.75 139 GLN A N 1
ATOM 1119 C CA . GLN A 1 139 ? 11.087 -4.245 0.284 1.00 92.75 139 GLN A CA 1
ATOM 1120 C C . GLN A 1 139 ? 11.533 -3.334 -0.868 1.00 92.75 139 GLN A C 1
ATOM 1122 O O . GLN A 1 139 ? 11.458 -3.726 -2.034 1.00 92.75 139 GLN A O 1
ATOM 1127 N N . LEU A 1 140 ? 12.034 -2.136 -0.561 1.00 93.94 140 LEU A N 1
ATOM 1128 C CA . LEU A 1 140 ? 12.503 -1.181 -1.562 1.00 93.94 140 LEU A CA 1
ATOM 1129 C C . LEU A 1 140 ? 13.869 -1.567 -2.151 1.00 93.94 140 LEU A C 1
ATOM 1131 O O . LEU A 1 140 ? 14.108 -1.352 -3.338 1.00 93.94 140 LEU A O 1
ATOM 1135 N N . ALA A 1 141 ? 14.741 -2.199 -1.363 1.00 93.38 141 ALA A N 1
ATOM 1136 C CA . ALA A 1 141 ? 16.081 -2.607 -1.789 1.00 93.38 141 ALA A CA 1
ATOM 1137 C C . ALA A 1 141 ? 16.133 -3.447 -3.092 1.00 93.38 141 ALA A C 1
ATOM 1139 O O . ALA A 1 141 ? 16.957 -3.138 -3.960 1.00 93.38 141 ALA A O 1
ATOM 1140 N N . PRO A 1 142 ? 15.311 -4.500 -3.299 1.00 94.50 142 PRO A N 1
ATOM 1141 C CA . PRO A 1 142 ? 15.311 -5.239 -4.563 1.00 94.50 142 PRO A CA 1
ATOM 1142 C C . PRO A 1 142 ? 14.795 -4.396 -5.738 1.00 94.50 142 PRO A C 1
ATOM 1144 O O . PRO A 1 142 ? 15.344 -4.489 -6.837 1.00 94.50 142 PRO A O 1
ATOM 1147 N N . LEU A 1 143 ? 13.794 -3.540 -5.515 1.00 91.81 143 LEU A N 1
ATOM 1148 C CA . LEU A 1 143 ? 13.245 -2.655 -6.547 1.00 91.81 143 LEU A CA 1
ATOM 1149 C C . LEU A 1 143 ? 14.274 -1.614 -6.995 1.00 91.81 143 LEU A C 1
ATOM 1151 O O . LEU A 1 143 ? 14.425 -1.356 -8.189 1.00 91.81 143 LEU A O 1
ATOM 1155 N N . GLU A 1 144 ? 15.029 -1.060 -6.050 1.00 92.94 144 GLU A N 1
ATOM 1156 C CA . GLU A 1 144 ? 16.090 -0.102 -6.336 1.00 92.94 144 GLU A CA 1
ATOM 1157 C C . GLU A 1 144 ? 17.216 -0.735 -7.165 1.00 92.94 144 GLU A C 1
ATOM 1159 O O . GLU A 1 144 ? 17.659 -0.144 -8.153 1.00 92.94 144 GLU A O 1
ATOM 1164 N N . LYS A 1 145 ? 17.613 -1.977 -6.853 1.00 92.56 145 LYS A N 1
ATOM 1165 C CA . LYS A 1 145 ? 18.599 -2.725 -7.654 1.00 92.56 145 LYS A CA 1
ATOM 1166 C C . LYS A 1 145 ? 18.146 -2.896 -9.105 1.00 92.56 145 LYS A C 1
ATOM 1168 O O . LYS A 1 145 ? 18.920 -2.623 -10.024 1.00 92.56 145 LYS A O 1
ATOM 1173 N N . VAL A 1 146 ? 16.893 -3.299 -9.316 1.00 94.12 146 VAL A N 1
ATOM 1174 C CA . VAL A 1 146 ? 16.319 -3.465 -10.661 1.00 94.12 146 VAL A CA 1
ATOM 1175 C C . VAL A 1 146 ? 16.257 -2.124 -11.395 1.00 94.12 146 VAL A C 1
ATOM 1177 O O . VAL A 1 146 ? 16.658 -2.035 -12.557 1.00 94.12 146 VAL A O 1
ATOM 1180 N N . ARG A 1 147 ? 15.833 -1.053 -10.710 1.00 92.44 147 ARG A N 1
ATOM 1181 C CA . ARG A 1 147 ? 15.804 0.306 -11.267 1.00 92.44 147 ARG A CA 1
ATOM 1182 C C . ARG A 1 147 ? 17.190 0.743 -11.724 1.00 92.44 147 ARG A C 1
ATOM 1184 O O . ARG A 1 147 ? 17.327 1.212 -12.850 1.00 92.44 147 ARG A O 1
ATOM 1191 N N . ILE A 1 148 ? 18.214 0.568 -10.888 1.00 94.44 148 ILE A N 1
ATOM 1192 C CA . ILE A 1 148 ? 19.602 0.919 -11.222 1.00 94.44 148 ILE A CA 1
ATOM 1193 C C . ILE A 1 148 ? 20.087 0.118 -12.434 1.00 94.44 148 ILE A C 1
ATOM 1195 O O . ILE A 1 148 ? 20.716 0.682 -13.331 1.00 94.44 148 ILE A O 1
ATOM 1199 N N . GLU A 1 149 ? 19.774 -1.177 -12.512 1.00 94.31 149 GLU A N 1
ATOM 1200 C CA . GLU A 1 149 ? 20.178 -1.995 -13.655 1.00 94.31 149 GLU A CA 1
ATOM 1201 C C . GLU A 1 149 ? 19.536 -1.520 -14.966 1.00 94.31 149 GLU A C 1
ATOM 1203 O O . GLU A 1 149 ? 20.230 -1.411 -15.984 1.00 94.31 149 GLU A O 1
ATOM 1208 N N . ILE A 1 150 ? 18.238 -1.203 -14.944 1.00 93.94 150 ILE A N 1
ATOM 1209 C CA . ILE A 1 150 ? 17.519 -0.662 -16.103 1.00 93.94 150 ILE A CA 1
ATOM 1210 C C . ILE A 1 150 ? 18.088 0.705 -16.488 1.00 93.94 150 ILE A C 1
ATOM 1212 O O . ILE A 1 150 ? 18.388 0.918 -17.662 1.00 93.94 150 ILE A O 1
ATOM 1216 N N . SER A 1 151 ? 18.306 1.602 -15.520 1.00 92.25 151 SER A N 1
ATOM 1217 C CA . SER A 1 151 ? 18.911 2.916 -15.766 1.00 92.25 151 SER A CA 1
ATOM 1218 C C . SER A 1 151 ? 20.285 2.788 -16.422 1.00 92.25 151 SER A C 1
ATOM 1220 O O . SER A 1 151 ? 20.539 3.439 -17.430 1.00 92.25 151 SER A O 1
ATOM 1222 N N . ARG A 1 152 ? 21.133 1.873 -15.941 1.00 94.25 152 ARG A N 1
ATOM 1223 C CA . ARG A 1 152 ? 22.454 1.607 -16.528 1.00 94.25 152 ARG A CA 1
ATOM 1224 C C . ARG A 1 152 ? 22.360 1.060 -17.956 1.00 94.25 152 ARG A C 1
ATOM 1226 O O . ARG A 1 152 ? 23.165 1.421 -18.813 1.00 94.25 152 ARG A O 1
ATOM 1233 N N . LYS A 1 153 ? 21.407 0.161 -18.235 1.00 93.31 153 LYS A N 1
ATOM 1234 C CA . LYS A 1 153 ? 21.173 -0.355 -19.598 1.00 93.31 153 LYS A CA 1
ATOM 1235 C C . LYS A 1 153 ? 20.677 0.753 -20.532 1.00 93.31 153 LYS A C 1
ATOM 1237 O O . LYS A 1 153 ? 21.123 0.812 -21.676 1.00 93.31 153 LYS A O 1
ATOM 1242 N N . ALA A 1 154 ? 19.789 1.621 -20.048 1.00 92.62 154 ALA A N 1
ATOM 1243 C CA . ALA A 1 154 ? 19.271 2.757 -20.802 1.00 92.62 154 ALA A CA 1
ATOM 1244 C C . ALA A 1 154 ? 20.375 3.773 -21.115 1.00 92.62 154 ALA A C 1
ATOM 1246 O O . ALA A 1 154 ? 20.529 4.143 -22.271 1.00 92.62 154 ALA A O 1
ATOM 1247 N N . GLU A 1 155 ? 21.201 4.136 -20.133 1.00 92.81 155 GLU A N 1
ATOM 1248 C CA . GLU A 1 155 ? 22.317 5.072 -20.309 1.00 92.81 155 GLU A CA 1
ATOM 1249 C C . GLU A 1 155 ? 23.279 4.609 -21.406 1.00 92.81 155 GLU A C 1
ATOM 1251 O O . GLU A 1 155 ? 23.565 5.364 -22.329 1.00 92.81 155 GLU A O 1
ATOM 1256 N N . LYS A 1 156 ? 23.679 3.330 -21.394 1.00 92.50 156 LYS A N 1
ATOM 1257 C CA . LYS A 1 156 ? 24.535 2.766 -22.451 1.00 92.50 156 LYS A CA 1
ATOM 1258 C C . LYS A 1 156 ? 23.916 2.888 -23.843 1.00 92.50 156 LYS A C 1
ATOM 1260 O O . LYS A 1 156 ? 24.622 3.202 -24.798 1.00 92.50 156 LYS A O 1
ATOM 1265 N N . ARG A 1 157 ? 22.609 2.631 -23.968 1.00 91.56 157 ARG A N 1
ATOM 1266 C CA . ARG A 1 157 ? 21.890 2.780 -25.243 1.00 91.56 157 ARG A CA 1
ATOM 1267 C C . ARG A 1 157 ? 21.829 4.242 -25.670 1.00 91.56 157 ARG A C 1
ATOM 1269 O O . ARG A 1 157 ? 22.096 4.526 -26.830 1.00 91.56 157 ARG A O 1
ATOM 1276 N N . THR A 1 158 ? 21.543 5.152 -24.744 1.00 92.62 158 THR A N 1
ATOM 1277 C CA . THR A 1 158 ? 21.529 6.595 -25.002 1.00 92.62 158 THR A CA 1
ATOM 1278 C C . THR A 1 158 ? 22.893 7.073 -25.487 1.00 92.62 158 THR A C 1
ATOM 1280 O O . THR A 1 158 ? 22.970 7.720 -26.525 1.00 92.62 158 THR A O 1
ATOM 1283 N N . THR A 1 159 ? 23.981 6.691 -24.812 1.00 92.81 159 THR A N 1
ATOM 1284 C CA . THR A 1 159 ? 25.345 7.021 -25.240 1.00 92.81 159 THR A CA 1
ATOM 1285 C C . THR A 1 159 ? 25.647 6.463 -26.630 1.00 92.81 159 THR A C 1
ATOM 1287 O O . THR A 1 159 ? 26.180 7.188 -27.463 1.00 92.81 159 THR A O 1
ATOM 1290 N N . LEU A 1 160 ? 25.265 5.214 -26.920 1.00 95.12 160 LEU A N 1
ATOM 1291 C CA . LEU A 1 160 ? 25.449 4.619 -28.247 1.00 95.12 160 LEU A CA 1
ATOM 1292 C C . LEU A 1 160 ? 24.701 5.409 -29.327 1.00 95.12 160 LEU A C 1
ATOM 1294 O O . LEU A 1 160 ? 25.285 5.718 -30.361 1.00 95.12 160 LEU A O 1
ATOM 1298 N N . VAL A 1 161 ? 23.444 5.783 -29.078 1.00 94.88 161 VAL A N 1
ATOM 1299 C CA . VAL A 1 161 ? 22.651 6.604 -30.007 1.00 94.88 161 VAL A CA 1
ATOM 1300 C C . VAL A 1 161 ? 23.276 7.988 -30.198 1.00 94.88 161 VAL A C 1
ATOM 1302 O O . VAL A 1 161 ? 23.351 8.453 -31.332 1.00 94.88 161 VAL A O 1
ATOM 1305 N N . LEU A 1 162 ? 23.785 8.624 -29.135 1.00 94.31 162 LEU A N 1
ATOM 1306 C CA . LEU A 1 162 ? 24.493 9.907 -29.238 1.00 94.31 162 LEU A CA 1
ATOM 1307 C C . LEU A 1 162 ? 25.733 9.801 -30.137 1.00 94.31 162 LEU A C 1
ATOM 1309 O O . LEU A 1 162 ? 25.898 10.607 -31.052 1.00 94.31 162 LEU A O 1
ATOM 1313 N N . TRP A 1 163 ? 26.583 8.796 -29.909 1.00 95.50 163 TRP A N 1
ATOM 1314 C CA . TRP A 1 163 ? 27.766 8.557 -30.743 1.00 95.50 163 TRP A CA 1
ATOM 1315 C C . TRP A 1 163 ? 27.393 8.187 -32.181 1.00 95.50 163 TRP A C 1
ATOM 1317 O O . TRP A 1 163 ? 28.049 8.638 -33.117 1.00 95.50 163 TRP A O 1
ATOM 1327 N N . GLY A 1 164 ? 26.316 7.422 -32.372 1.00 96.81 164 GLY A N 1
ATOM 1328 C CA . GLY A 1 164 ? 25.766 7.116 -33.691 1.00 96.81 164 GLY A CA 1
ATOM 1329 C C . GLY A 1 164 ? 25.299 8.370 -34.434 1.00 96.81 164 GLY A C 1
ATOM 1330 O O . GLY A 1 164 ? 25.602 8.526 -35.614 1.00 96.81 164 GLY A O 1
ATOM 1331 N N . GLY A 1 165 ? 24.639 9.301 -33.739 1.00 94.50 165 GLY A N 1
ATOM 1332 C CA . GLY A 1 165 ? 24.256 10.602 -34.290 1.00 94.50 165 GLY A CA 1
ATOM 1333 C C . GLY A 1 165 ? 25.467 11.441 -34.704 1.00 94.50 165 GLY A C 1
ATOM 1334 O O . GLY A 1 165 ? 25.477 12.002 -35.798 1.00 94.50 165 GLY A O 1
ATOM 1335 N N . LEU A 1 166 ? 26.519 11.470 -33.880 1.00 94.06 166 LEU A N 1
ATOM 1336 C CA . LEU A 1 166 ? 27.777 12.145 -34.216 1.00 94.06 166 LEU A CA 1
ATOM 1337 C C . LEU A 1 166 ? 28.435 11.531 -35.465 1.00 94.06 166 LEU A C 1
ATOM 1339 O O . LEU A 1 166 ? 28.841 12.259 -36.369 1.00 94.06 166 LEU A O 1
ATOM 1343 N N . ALA A 1 167 ? 28.506 10.199 -35.536 1.00 96.69 167 ALA A N 1
ATOM 1344 C CA . ALA A 1 167 ? 29.062 9.488 -36.685 1.00 96.69 167 ALA A CA 1
ATOM 1345 C C . ALA A 1 167 ? 28.261 9.766 -37.966 1.00 96.69 167 ALA A C 1
ATOM 1347 O O . ALA A 1 167 ? 28.855 10.071 -38.996 1.00 96.69 167 ALA A O 1
ATOM 1348 N N . TYR A 1 168 ? 26.926 9.746 -37.890 1.00 95.00 168 TYR A N 1
ATOM 1349 C CA . TYR A 1 168 ? 26.049 10.096 -39.008 1.00 95.00 168 TYR A CA 1
ATOM 1350 C C . TYR A 1 168 ? 26.320 11.514 -39.526 1.00 95.00 168 TYR A C 1
ATOM 1352 O O . TYR A 1 168 ? 26.509 11.696 -40.728 1.00 95.00 168 TYR A O 1
ATOM 1360 N N . MET A 1 169 ? 26.416 12.504 -38.631 1.00 92.56 169 MET A N 1
ATOM 1361 C CA . MET A 1 169 ? 26.711 13.890 -39.016 1.00 92.56 169 MET A CA 1
ATOM 1362 C C . MET A 1 169 ? 28.093 14.020 -39.671 1.00 92.56 169 MET A C 1
ATOM 1364 O O . MET A 1 169 ? 28.240 14.718 -40.675 1.00 92.56 169 MET A O 1
ATOM 1368 N N . ALA A 1 170 ? 29.100 13.306 -39.157 1.00 95.44 170 ALA A N 1
ATOM 1369 C CA . ALA A 1 170 ? 30.439 13.284 -39.742 1.00 95.44 170 ALA A CA 1
ATOM 1370 C C . ALA A 1 170 ? 30.456 12.632 -41.138 1.00 95.44 170 ALA A C 1
ATOM 1372 O O . ALA A 1 170 ? 31.074 13.163 -42.061 1.00 95.44 170 ALA A O 1
ATOM 1373 N N . THR A 1 171 ? 29.747 11.513 -41.322 1.00 94.75 171 THR A N 1
ATOM 1374 C CA . THR A 1 171 ? 29.614 10.846 -42.625 1.00 94.75 171 THR A CA 1
ATOM 1375 C C . THR A 1 171 ? 28.852 11.714 -43.624 1.00 94.75 171 THR A C 1
ATOM 1377 O O . THR A 1 171 ? 29.301 11.853 -44.760 1.00 94.75 171 THR A O 1
ATOM 1380 N N . GLN A 1 172 ? 27.749 12.345 -43.206 1.00 92.44 172 GLN A N 1
ATOM 1381 C CA . GLN A 1 172 ? 26.984 13.274 -44.039 1.00 92.44 172 GLN A CA 1
ATOM 1382 C C . GLN A 1 172 ? 27.878 14.415 -44.543 1.00 92.44 172 GLN A C 1
ATOM 1384 O O . GLN A 1 172 ? 27.889 14.707 -45.738 1.00 92.44 172 GLN A O 1
ATOM 1389 N N . PHE A 1 173 ? 28.672 15.020 -43.655 1.00 91.44 173 PHE A N 1
ATOM 1390 C CA . PHE A 1 173 ? 29.617 16.070 -44.028 1.00 91.44 173 PHE A CA 1
ATOM 1391 C C . PHE A 1 173 ? 30.710 15.562 -44.979 1.00 91.44 173 PHE A C 1
ATOM 1393 O O . PHE A 1 173 ? 30.979 16.196 -45.997 1.00 91.44 173 PHE A O 1
ATOM 1400 N N . GLY A 1 174 ? 31.307 14.401 -44.694 1.00 93.38 174 GLY A N 1
ATOM 1401 C CA . GLY A 1 174 ? 32.366 13.816 -45.521 1.00 93.38 174 GLY A CA 1
ATOM 1402 C C . GLY A 1 174 ? 31.914 13.468 -46.942 1.00 93.38 174 GLY A C 1
ATOM 1403 O O . GLY A 1 174 ? 32.635 13.752 -47.898 1.00 93.38 174 GLY A O 1
ATOM 1404 N N . ILE A 1 175 ? 30.709 12.906 -47.100 1.00 91.25 175 ILE A N 1
ATOM 1405 C CA . ILE A 1 175 ? 30.126 12.593 -48.415 1.00 91.25 175 ILE A CA 1
ATOM 1406 C C . ILE A 1 175 ? 29.890 13.877 -49.214 1.00 91.25 175 ILE A C 1
ATOM 1408 O O . ILE A 1 175 ? 30.291 13.956 -50.374 1.00 91.25 175 ILE A O 1
ATOM 1412 N N . LEU A 1 176 ? 29.294 14.900 -48.590 1.00 88.81 176 LEU A N 1
ATOM 1413 C CA . LEU A 1 176 ? 29.065 16.190 -49.242 1.00 88.81 176 LEU A CA 1
ATOM 1414 C C . LEU A 1 176 ? 30.382 16.869 -49.633 1.00 88.81 176 LEU A C 1
ATOM 1416 O O . LEU A 1 176 ? 30.495 17.368 -50.750 1.00 88.81 176 LEU A O 1
ATOM 1420 N N . ALA A 1 177 ? 31.396 16.837 -48.766 1.00 89.00 177 ALA A N 1
ATOM 1421 C CA . ALA A 1 177 ? 32.719 17.386 -49.055 1.00 89.00 177 ALA A CA 1
ATOM 1422 C C . ALA A 1 177 ? 33.394 16.668 -50.236 1.00 89.00 177 ALA A C 1
ATOM 1424 O O . ALA A 1 177 ? 33.946 17.316 -51.124 1.00 89.00 177 ALA A O 1
ATOM 1425 N N . ARG A 1 178 ? 33.307 15.331 -50.286 1.00 90.31 178 ARG A N 1
ATOM 1426 C CA . ARG A 1 178 ? 33.859 14.527 -51.385 1.00 90.31 178 ARG A CA 1
ATOM 1427 C C . ARG A 1 178 ? 33.174 14.870 -52.712 1.00 90.31 178 ARG A C 1
ATOM 1429 O O . ARG A 1 178 ? 33.879 15.201 -53.660 1.00 90.31 178 ARG A O 1
ATOM 1436 N N . LEU A 1 179 ? 31.838 14.875 -52.738 1.00 86.56 179 LEU A N 1
ATOM 1437 C CA . LEU A 1 179 ? 31.035 15.196 -53.924 1.00 86.56 179 LEU A CA 1
ATOM 1438 C C . LEU A 1 179 ? 31.271 16.625 -54.428 1.00 86.56 179 LEU A C 1
ATOM 1440 O O . LEU A 1 179 ? 31.306 16.827 -55.633 1.00 86.56 179 LEU A O 1
ATOM 1444 N N .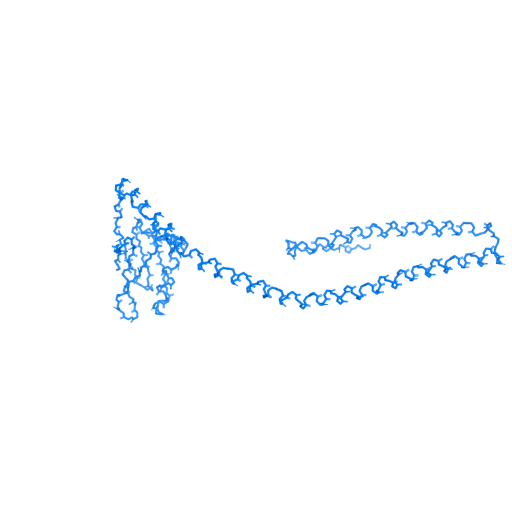 THR A 1 180 ? 31.454 17.598 -53.529 1.00 87.50 180 THR A N 1
ATOM 1445 C CA . THR A 1 180 ? 31.571 19.028 -53.884 1.00 87.50 180 THR A CA 1
ATOM 1446 C C . THR A 1 180 ? 32.958 19.425 -54.403 1.00 87.50 180 THR A C 1
ATOM 1448 O O . THR A 1 180 ? 33.091 20.433 -55.094 1.00 87.50 180 THR A O 1
ATOM 1451 N N . TRP A 1 181 ? 34.018 18.692 -54.047 1.00 81.88 181 TRP A N 1
ATOM 1452 C CA . TRP A 1 181 ? 35.391 19.074 -54.418 1.00 81.88 181 TRP A CA 1
ATOM 1453 C C . TRP A 1 181 ? 36.000 18.271 -55.559 1.00 81.88 181 TRP A C 1
ATOM 1455 O O . TRP A 1 181 ? 36.974 18.723 -56.154 1.00 81.88 181 TRP A O 1
ATOM 1465 N N . TRP A 1 182 ? 35.461 17.098 -55.867 1.00 82.94 182 TRP A N 1
ATOM 1466 C CA . TRP A 1 182 ? 36.100 16.171 -56.799 1.00 82.94 182 TRP A CA 1
ATOM 1467 C C . TRP A 1 182 ? 35.169 15.681 -57.910 1.00 82.94 182 TRP A C 1
ATOM 1469 O O . TRP A 1 182 ? 35.626 15.569 -59.043 1.00 82.94 182 TRP A O 1
ATOM 1479 N N . GLU A 1 183 ? 33.899 15.369 -57.617 1.00 80.31 183 GLU A N 1
ATOM 1480 C CA . GLU A 1 183 ? 32.958 14.849 -58.628 1.00 80.31 183 GLU A CA 1
ATOM 1481 C C . GLU A 1 183 ? 32.053 15.927 -59.239 1.00 80.31 183 GLU A C 1
ATOM 1483 O O . GLU A 1 183 ? 31.813 15.905 -60.444 1.00 80.31 183 GLU A O 1
ATOM 1488 N N . TYR A 1 184 ? 31.547 16.863 -58.434 1.00 76.75 184 TYR A N 1
ATOM 1489 C CA . TYR A 1 184 ? 30.567 17.869 -58.843 1.00 76.75 184 TYR A CA 1
ATOM 1490 C C . TYR A 1 184 ? 30.982 19.262 -58.371 1.00 76.75 184 TYR A C 1
ATOM 1492 O O . TYR A 1 184 ? 31.572 19.424 -57.309 1.00 76.75 184 TYR A O 1
ATOM 1500 N N . SER A 1 185 ? 30.657 20.292 -59.150 1.00 81.75 185 SER A N 1
ATOM 1501 C CA . SER A 1 185 ? 30.837 21.685 -58.731 1.00 81.75 185 SER A CA 1
ATOM 1502 C C . SER A 1 185 ? 29.737 22.125 -57.759 1.00 81.75 185 SER A C 1
ATOM 1504 O O . SER A 1 185 ? 28.641 21.563 -57.739 1.00 81.75 185 SER A O 1
ATOM 1506 N N . TRP A 1 186 ? 30.023 23.167 -56.977 1.00 81.69 186 TRP A N 1
ATOM 1507 C CA . TRP A 1 186 ? 29.128 23.698 -55.941 1.00 81.69 186 TRP A CA 1
ATOM 1508 C C . TRP A 1 186 ? 27.715 24.045 -56.452 1.00 81.69 186 TRP A C 1
ATOM 1510 O O . TRP A 1 186 ? 26.742 23.756 -55.763 1.00 81.69 186 TRP A O 1
ATOM 1520 N N . ASP A 1 187 ? 27.600 24.532 -57.690 1.00 84.81 187 ASP A N 1
ATOM 1521 C CA . ASP A 1 187 ? 26.336 24.909 -58.352 1.00 84.81 187 ASP A CA 1
ATOM 1522 C C . ASP A 1 187 ? 25.316 23.749 -58.451 1.00 84.81 187 ASP A C 1
ATOM 1524 O O . ASP A 1 187 ? 24.108 23.943 -58.364 1.00 84.81 187 ASP A O 1
ATOM 1528 N N . ILE A 1 188 ? 25.789 22.500 -58.555 1.00 83.50 188 ILE A N 1
ATOM 1529 C CA . ILE A 1 188 ? 24.924 21.306 -58.603 1.00 83.50 188 ILE A CA 1
ATOM 1530 C C . ILE A 1 188 ? 24.564 20.815 -57.187 1.00 83.50 188 ILE A C 1
ATOM 1532 O O . ILE A 1 188 ? 23.496 20.237 -56.974 1.00 83.50 188 ILE A O 1
ATOM 1536 N N . MET A 1 189 ? 25.438 21.043 -56.200 1.00 87.00 189 MET A N 1
ATOM 1537 C CA . MET A 1 189 ? 25.273 20.560 -54.820 1.00 87.00 189 MET A CA 1
ATOM 1538 C C . MET A 1 189 ? 24.455 21.506 -53.930 1.00 87.00 189 MET A C 1
ATOM 1540 O O . MET A 1 189 ? 23.869 21.060 -52.938 1.00 87.00 189 MET A O 1
ATOM 1544 N N . GLU A 1 190 ? 24.371 22.789 -54.281 1.00 86.31 190 GLU A N 1
ATOM 1545 C CA . GLU A 1 190 ? 23.569 23.800 -53.584 1.00 86.31 190 GLU A CA 1
ATOM 1546 C C . GLU A 1 190 ? 22.109 23.352 -53.334 1.00 86.31 190 GLU A C 1
ATOM 1548 O O . GLU A 1 190 ? 21.714 23.263 -52.164 1.00 86.31 190 GLU A O 1
ATOM 1553 N N . PRO A 1 191 ? 21.314 22.949 -54.349 1.00 89.69 191 PRO A N 1
ATOM 1554 C CA . PRO A 1 191 ? 19.934 22.517 -54.117 1.00 89.69 191 PRO A CA 1
ATOM 1555 C C . PRO A 1 191 ? 19.842 21.238 -53.269 1.00 89.69 191 PRO A C 1
ATOM 1557 O O . PRO A 1 191 ? 18.918 21.087 -52.469 1.00 89.69 191 PRO A O 1
ATOM 1560 N N . VAL A 1 192 ? 20.809 20.323 -53.388 1.00 88.00 192 VAL A N 1
ATOM 1561 C CA . VAL A 1 192 ? 20.824 19.054 -52.639 1.00 88.00 192 VAL A CA 1
ATOM 1562 C C . VAL A 1 192 ? 21.006 19.311 -51.142 1.00 88.00 192 VAL A C 1
ATOM 1564 O O . VAL A 1 192 ? 20.261 18.779 -50.317 1.00 88.00 192 VAL A O 1
ATOM 1567 N N . THR A 1 193 ? 21.966 20.161 -50.775 1.00 90.19 193 THR A N 1
ATOM 1568 C CA . THR A 1 193 ? 22.210 20.515 -49.366 1.00 90.19 193 THR A CA 1
ATOM 1569 C C . THR A 1 193 ? 21.039 21.278 -48.745 1.00 90.19 193 THR A C 1
ATOM 1571 O O . THR A 1 193 ? 20.706 21.043 -47.577 1.00 90.19 193 THR A O 1
ATOM 1574 N N . TYR A 1 194 ? 20.356 22.116 -49.532 1.00 90.44 194 TYR A N 1
ATOM 1575 C CA . TYR A 1 194 ? 19.134 22.797 -49.111 1.00 90.44 194 TYR A CA 1
ATOM 1576 C C . TYR A 1 194 ? 18.013 21.803 -48.771 1.00 90.44 194 TYR A C 1
ATOM 1578 O O . TYR A 1 194 ? 17.451 21.864 -47.674 1.00 90.44 194 TYR A O 1
ATOM 1586 N N . PHE A 1 195 ? 17.736 20.831 -49.650 1.00 93.62 195 PHE A N 1
ATOM 1587 C CA . PHE A 1 195 ? 16.718 19.805 -49.393 1.00 93.62 195 PHE A CA 1
ATOM 1588 C C . PHE A 1 195 ? 17.052 18.922 -48.189 1.00 93.62 195 PHE A C 1
ATOM 1590 O O . PHE A 1 195 ? 16.157 18.609 -47.405 1.00 93.62 195 PHE A O 1
ATOM 1597 N N . ILE A 1 196 ? 18.322 18.556 -47.995 1.00 92.00 196 ILE A N 1
ATOM 1598 C CA . ILE A 1 196 ? 18.753 17.787 -46.817 1.00 92.00 196 ILE A CA 1
ATOM 1599 C C . ILE A 1 196 ? 18.519 18.593 -45.533 1.00 92.00 196 ILE A C 1
ATOM 1601 O O . ILE A 1 196 ? 17.977 18.066 -44.561 1.00 92.00 196 ILE A O 1
ATOM 1605 N N . THR A 1 197 ? 18.879 19.879 -45.530 1.00 91.69 197 THR A N 1
ATOM 1606 C CA . THR A 1 197 ? 18.697 20.753 -44.362 1.00 91.69 197 THR A CA 1
ATOM 1607 C C . THR A 1 197 ? 17.215 20.921 -44.038 1.00 91.69 197 THR A C 1
ATOM 1609 O O . THR A 1 197 ? 16.800 20.678 -42.902 1.00 91.69 197 THR A O 1
ATOM 1612 N N . TYR A 1 198 ? 16.396 21.248 -45.040 1.00 94.12 198 TYR A N 1
ATOM 1613 C CA . TYR A 1 198 ? 14.954 21.414 -44.866 1.00 94.12 198 TYR A CA 1
ATOM 1614 C C . TYR A 1 198 ? 14.270 20.104 -44.445 1.00 94.12 198 TYR A C 1
ATOM 1616 O O . TYR A 1 198 ? 13.444 20.097 -43.531 1.00 94.12 198 TYR A O 1
ATOM 1624 N N . GLY A 1 199 ? 14.673 18.972 -45.031 1.00 95.19 199 GLY A N 1
ATOM 1625 C CA . GLY A 1 199 ? 14.197 17.643 -44.653 1.00 95.19 199 GLY A CA 1
ATOM 1626 C C . GLY A 1 199 ? 14.556 17.271 -43.212 1.00 95.19 199 GLY A C 1
ATOM 1627 O O . GLY A 1 199 ? 13.708 16.764 -42.478 1.00 95.19 199 GLY A O 1
ATOM 1628 N N . SER A 1 200 ? 15.776 17.586 -42.764 1.00 92.69 200 SER A N 1
ATOM 1629 C CA . SER A 1 200 ? 16.202 17.347 -41.378 1.00 92.69 200 SER A CA 1
ATOM 1630 C C . SER A 1 200 ? 15.414 18.195 -40.372 1.00 92.69 200 SER A C 1
ATOM 1632 O O . SER A 1 200 ? 15.003 17.687 -39.328 1.00 92.69 200 SER A O 1
ATOM 1634 N N . ALA A 1 201 ? 15.116 19.454 -40.713 1.00 93.69 201 ALA A N 1
ATOM 1635 C CA . ALA A 1 201 ? 14.281 20.330 -39.896 1.00 93.69 201 ALA A CA 1
ATOM 1636 C C . ALA A 1 201 ? 12.831 19.819 -39.818 1.00 93.69 201 ALA A C 1
ATOM 1638 O O . ALA A 1 201 ? 12.250 19.774 -38.731 1.00 93.69 201 ALA A O 1
ATOM 1639 N N . MET A 1 202 ? 12.268 19.357 -40.941 1.00 95.12 202 MET A N 1
ATOM 1640 C CA . MET A 1 202 ? 10.941 18.733 -40.980 1.00 95.12 202 MET A CA 1
ATOM 1641 C C . MET A 1 202 ? 10.887 17.473 -40.104 1.00 95.12 202 MET A C 1
ATOM 1643 O O . MET A 1 202 ? 9.957 17.304 -39.317 1.00 95.12 202 MET A O 1
ATOM 1647 N N . ALA A 1 203 ? 11.908 16.614 -40.183 1.00 93.94 203 ALA A N 1
ATOM 1648 C CA . ALA A 1 203 ? 12.010 15.410 -39.360 1.00 93.94 203 ALA A CA 1
ATOM 1649 C C . ALA A 1 203 ? 12.130 15.738 -37.862 1.00 93.94 203 ALA A C 1
ATOM 1651 O O . ALA A 1 203 ? 11.485 15.091 -37.038 1.00 93.94 203 ALA A O 1
ATOM 1652 N N . MET A 1 204 ? 12.897 16.773 -37.499 1.00 92.00 204 MET A N 1
ATOM 1653 C CA . MET A 1 204 ? 12.998 17.249 -36.116 1.00 92.00 204 MET A CA 1
ATOM 1654 C C . MET A 1 204 ? 11.650 17.759 -35.591 1.00 92.00 204 MET A C 1
ATOM 1656 O O . MET A 1 204 ? 11.265 17.437 -34.465 1.00 92.00 204 MET A O 1
ATOM 1660 N N . TYR A 1 205 ? 10.906 18.511 -36.407 1.00 92.06 205 TYR A N 1
ATOM 1661 C CA . TYR A 1 205 ? 9.570 18.983 -36.043 1.00 92.06 205 TYR A CA 1
ATOM 1662 C C . TYR A 1 205 ? 8.574 17.824 -35.886 1.00 92.06 205 TYR A C 1
ATOM 1664 O O . TYR A 1 205 ? 7.857 17.757 -34.886 1.00 92.06 205 TYR A O 1
ATOM 1672 N N . ALA A 1 206 ? 8.582 16.862 -36.813 1.00 93.50 206 ALA A N 1
ATOM 1673 C CA . ALA A 1 206 ? 7.764 15.653 -36.718 1.00 93.50 206 ALA A CA 1
ATOM 1674 C C . ALA A 1 206 ? 8.092 14.840 -35.453 1.00 93.50 206 ALA A C 1
ATOM 1676 O O . ALA A 1 206 ? 7.185 14.423 -34.730 1.00 93.50 206 ALA A O 1
ATOM 1677 N N . TYR A 1 207 ? 9.381 14.683 -35.133 1.00 91.12 207 TYR A N 1
ATOM 1678 C CA . TYR A 1 207 ? 9.830 14.032 -33.904 1.00 91.12 207 TYR A CA 1
ATOM 1679 C C . TYR A 1 207 ? 9.334 14.765 -32.652 1.00 91.12 207 TYR A C 1
ATOM 1681 O O . TYR A 1 207 ? 8.857 14.122 -31.716 1.00 91.12 207 TYR A O 1
ATOM 1689 N N . PHE A 1 208 ? 9.392 16.100 -32.627 1.00 90.81 208 PHE A N 1
ATOM 1690 C CA . PHE A 1 208 ? 8.884 16.895 -31.508 1.00 90.81 208 PHE A CA 1
ATOM 1691 C C . PHE A 1 208 ? 7.381 16.686 -31.287 1.00 90.81 208 PHE A C 1
ATOM 1693 O O . PHE A 1 208 ? 6.961 16.412 -30.160 1.00 90.81 208 PHE A O 1
ATOM 1700 N N . VAL A 1 209 ? 6.577 16.760 -32.353 1.00 91.31 209 VAL A N 1
ATOM 1701 C CA . VAL A 1 209 ? 5.124 16.533 -32.282 1.00 91.31 209 VAL A CA 1
ATOM 1702 C C . VAL A 1 209 ? 4.822 15.118 -31.782 1.00 91.31 209 VAL A C 1
ATOM 1704 O O . VAL A 1 209 ? 4.044 14.952 -30.841 1.00 91.31 209 VAL A O 1
ATOM 1707 N N . MET A 1 210 ? 5.495 14.107 -32.338 1.00 89.00 210 MET A N 1
ATOM 1708 C CA . MET A 1 210 ? 5.336 12.714 -31.913 1.00 89.00 210 MET A CA 1
ATOM 1709 C C . MET A 1 210 ? 5.735 12.511 -30.443 1.00 89.00 210 MET A C 1
ATOM 1711 O O . MET A 1 210 ? 5.035 11.831 -29.693 1.00 89.00 210 MET A O 1
ATOM 1715 N N . THR A 1 211 ? 6.827 13.136 -29.996 1.00 87.62 211 THR A N 1
ATOM 1716 C CA . THR A 1 211 ? 7.321 13.006 -28.617 1.00 87.62 211 THR A CA 1
ATOM 1717 C C . THR A 1 211 ? 6.378 13.663 -27.611 1.00 87.62 211 THR A C 1
ATOM 1719 O O . THR A 1 211 ? 6.140 13.097 -26.546 1.00 87.62 211 THR A O 1
ATOM 1722 N N . ARG A 1 212 ? 5.785 14.823 -27.937 1.00 84.50 212 ARG A N 1
ATOM 1723 C CA . ARG A 1 212 ? 4.772 15.454 -27.070 1.00 84.50 212 ARG A CA 1
ATOM 1724 C C . ARG A 1 212 ? 3.542 14.568 -26.894 1.00 84.50 212 ARG A C 1
ATOM 1726 O O . ARG A 1 212 ? 3.038 14.464 -25.779 1.00 84.50 212 ARG A O 1
ATOM 1733 N N . GLN A 1 213 ? 3.087 13.924 -27.968 1.00 75.56 213 GLN A N 1
ATOM 1734 C CA . GLN A 1 213 ? 1.980 12.969 -27.922 1.00 75.56 213 GLN A CA 1
ATOM 1735 C C . GLN A 1 213 ? 2.310 11.803 -26.976 1.00 75.56 213 GLN A C 1
ATOM 1737 O O . GLN A 1 213 ? 1.571 11.541 -26.029 1.00 75.56 213 GLN A O 1
ATOM 1742 N N . ALA A 1 214 ? 3.480 11.186 -27.162 1.00 75.50 214 ALA A N 1
ATOM 1743 C CA . ALA A 1 214 ? 3.937 10.073 -26.336 1.00 75.50 214 ALA A CA 1
ATOM 1744 C C . ALA A 1 214 ? 4.115 10.458 -24.854 1.00 75.50 214 ALA A C 1
ATOM 1746 O O . ALA A 1 214 ? 3.784 9.673 -23.967 1.00 75.50 214 ALA A O 1
ATOM 1747 N N . GLU A 1 215 ? 4.605 11.667 -24.557 1.00 76.94 215 GLU A N 1
ATOM 1748 C CA . GLU A 1 215 ? 4.736 12.161 -23.181 1.00 76.94 215 GLU A CA 1
ATOM 1749 C C . GLU A 1 215 ? 3.367 12.315 -22.500 1.00 76.94 215 GLU A C 1
ATOM 1751 O O . GLU A 1 215 ? 3.216 11.965 -21.327 1.00 76.94 215 GLU A O 1
ATOM 1756 N N . MET A 1 216 ? 2.364 12.821 -23.222 1.00 74.62 216 MET A N 1
ATOM 1757 C CA . MET A 1 216 ? 0.996 12.927 -22.708 1.00 74.62 216 MET A CA 1
ATOM 1758 C C . MET A 1 216 ? 0.387 11.546 -22.444 1.00 74.62 216 MET A C 1
ATOM 1760 O O . MET A 1 216 ? -0.190 11.336 -21.376 1.00 74.62 216 MET A O 1
ATOM 1764 N N . ASP A 1 217 ? 0.574 10.592 -23.357 1.00 74.06 217 ASP A N 1
ATOM 1765 C CA . ASP A 1 217 ? 0.081 9.220 -23.197 1.00 74.06 217 ASP A CA 1
ATOM 1766 C C . ASP A 1 217 ? 0.754 8.498 -22.019 1.00 74.06 217 ASP A C 1
ATOM 1768 O O . ASP A 1 217 ? 0.095 7.823 -21.225 1.00 74.06 217 ASP A O 1
ATOM 1772 N N . LEU A 1 218 ? 2.060 8.698 -21.829 1.00 72.81 218 LEU A N 1
ATOM 1773 C CA . LEU A 1 218 ? 2.803 8.107 -20.715 1.00 72.81 218 LEU A CA 1
ATOM 1774 C C . LEU A 1 218 ? 2.397 8.727 -19.369 1.00 72.81 218 LEU A C 1
ATOM 1776 O O . LEU A 1 218 ? 2.225 8.006 -18.384 1.00 72.81 218 LEU A O 1
ATOM 1780 N N . LYS A 1 219 ? 2.179 10.050 -19.315 1.00 72.56 219 LYS A N 1
ATOM 1781 C CA . LYS A 1 219 ? 1.618 10.718 -18.125 1.00 72.56 219 LYS A CA 1
ATOM 1782 C C . LYS A 1 219 ? 0.241 10.163 -17.769 1.00 72.56 219 LYS A C 1
ATOM 1784 O O . LYS A 1 219 ? -0.015 9.937 -16.593 1.00 72.56 219 LYS A O 1
ATOM 1789 N N . ARG A 1 220 ? -0.591 9.879 -18.772 1.00 65.75 220 ARG A N 1
ATOM 1790 C CA . ARG A 1 220 ? -1.928 9.306 -18.597 1.00 65.75 220 ARG A CA 1
ATOM 1791 C C . ARG A 1 220 ? -1.905 7.900 -17.992 1.00 65.75 220 ARG A C 1
ATOM 1793 O O . ARG A 1 220 ? -2.687 7.609 -17.097 1.00 65.75 220 ARG A O 1
ATOM 1800 N N . LEU A 1 221 ? -0.985 7.044 -18.442 1.00 64.25 221 LEU A N 1
ATOM 1801 C CA . LEU A 1 221 ? -0.808 5.684 -17.907 1.00 64.25 221 LEU A CA 1
ATOM 1802 C C . LEU A 1 221 ? -0.224 5.661 -16.485 1.00 64.25 221 LEU A C 1
ATOM 1804 O O . LEU A 1 221 ? -0.400 4.683 -15.763 1.00 64.25 221 LEU A O 1
ATOM 1808 N N . ARG A 1 222 ? 0.483 6.722 -16.081 1.00 65.75 222 ARG A N 1
ATOM 1809 C CA . ARG A 1 222 ? 1.066 6.854 -14.740 1.00 65.75 222 ARG A CA 1
ATOM 1810 C C . ARG A 1 222 ? 0.034 7.217 -13.672 1.00 65.75 222 ARG A C 1
ATOM 1812 O O . ARG A 1 222 ? 0.307 6.978 -12.499 1.00 65.75 222 ARG A O 1
ATOM 1819 N N . ASP A 1 223 ? -1.119 7.770 -14.046 1.00 65.69 223 ASP A N 1
ATOM 1820 C CA . ASP A 1 223 ? -2.167 8.124 -13.092 1.00 65.69 223 ASP A CA 1
ATOM 1821 C C . ASP A 1 223 ? -2.915 6.860 -12.614 1.00 65.69 223 ASP A C 1
ATOM 1823 O O . ASP A 1 223 ? -3.680 6.260 -13.377 1.00 65.69 223 ASP A O 1
ATOM 1827 N N . PRO A 1 224 ? -2.764 6.448 -11.338 1.00 59.94 224 PR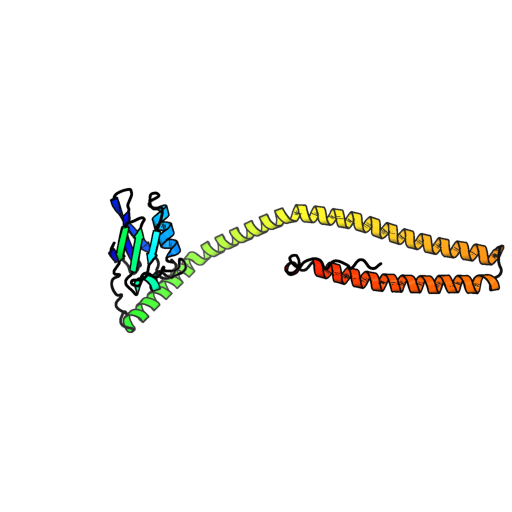O A N 1
ATOM 1828 C CA . PRO A 1 224 ? -3.345 5.203 -10.824 1.00 59.94 224 PRO A CA 1
ATOM 1829 C C . PRO A 1 224 ? -4.884 5.205 -10.812 1.00 59.94 224 PRO A C 1
ATOM 1831 O O . PRO A 1 224 ? -5.501 4.146 -10.741 1.00 59.94 224 PRO A O 1
ATOM 1834 N N . LEU A 1 225 ? -5.515 6.379 -10.937 1.00 56.78 225 LEU A N 1
ATOM 1835 C CA . LEU A 1 225 ? -6.969 6.546 -11.054 1.00 56.78 225 LEU A CA 1
ATOM 1836 C C . LEU A 1 225 ? -7.528 6.218 -12.452 1.00 56.78 225 LEU A C 1
ATOM 1838 O O . LEU A 1 225 ? -8.741 6.079 -12.588 1.00 56.78 225 LEU A O 1
ATOM 1842 N N . GLN A 1 226 ? -6.687 6.081 -13.486 1.00 53.66 226 GLN A N 1
ATOM 1843 C CA . GLN A 1 226 ? -7.132 5.800 -14.862 1.00 53.66 226 GLN A CA 1
ATOM 1844 C C . GLN A 1 226 ? -6.846 4.376 -15.350 1.00 53.66 226 GLN A C 1
ATOM 1846 O O . GLN A 1 226 ? -7.290 4.024 -16.440 1.00 53.66 226 GLN A O 1
ATOM 1851 N N . VAL A 1 227 ? -6.199 3.525 -14.546 1.00 55.22 227 VAL A N 1
ATOM 1852 C CA . VAL A 1 227 ? -5.894 2.122 -14.906 1.00 55.22 227 VAL A CA 1
ATOM 1853 C C . VAL A 1 227 ? -7.163 1.310 -15.232 1.00 55.22 227 VAL A C 1
ATOM 1855 O O . VAL A 1 227 ? -7.103 0.341 -15.983 1.00 55.22 227 VAL A O 1
ATOM 1858 N N . HIS A 1 228 ? -8.328 1.735 -14.729 1.00 55.75 228 HIS A N 1
ATOM 1859 C CA . HIS A 1 228 ? -9.627 1.109 -14.998 1.00 55.75 228 HIS A CA 1
ATOM 1860 C C . HIS A 1 228 ? -10.418 1.707 -16.176 1.00 55.75 228 HIS A C 1
ATOM 1862 O O . HIS A 1 228 ? -11.501 1.203 -16.478 1.00 55.75 228 HIS A O 1
ATOM 1868 N N . LEU A 1 229 ? -9.934 2.758 -16.849 1.00 58.34 229 LEU A N 1
ATOM 1869 C CA . LEU A 1 229 ? -10.650 3.329 -17.994 1.00 58.34 229 LEU A CA 1
ATOM 1870 C C . LEU A 1 229 ? -10.321 2.528 -19.268 1.00 58.34 229 LEU A C 1
ATOM 1872 O O . LEU A 1 229 ? -9.141 2.309 -19.548 1.00 58.34 229 LEU A O 1
ATOM 1876 N N . PRO A 1 230 ? -11.320 2.090 -20.060 1.00 52.53 230 PRO A N 1
ATOM 1877 C CA . PRO A 1 230 ? -11.066 1.313 -21.266 1.00 52.53 230 PRO A CA 1
ATOM 1878 C C . PRO A 1 230 ? -10.146 2.071 -22.229 1.00 52.53 230 PRO A C 1
ATOM 1880 O O . PRO A 1 230 ? -10.342 3.259 -22.503 1.00 52.53 230 PRO A O 1
ATOM 1883 N N . LEU A 1 231 ? -9.144 1.356 -22.750 1.00 54.41 231 LEU A N 1
ATOM 1884 C CA . LEU A 1 231 ? -8.273 1.828 -23.821 1.00 54.41 231 LEU A CA 1
ATOM 1885 C C . LEU A 1 231 ? -9.149 2.308 -24.981 1.00 54.41 231 LEU A C 1
ATOM 1887 O O . LEU A 1 231 ? -9.968 1.554 -25.508 1.00 54.41 231 LEU A O 1
ATOM 1891 N N . ARG A 1 232 ? -8.986 3.571 -25.383 1.00 52.50 232 ARG A N 1
ATOM 1892 C CA . ARG A 1 232 ? -9.628 4.084 -26.592 1.00 52.50 232 ARG A CA 1
ATOM 1893 C C . ARG A 1 232 ? -9.019 3.315 -27.764 1.00 52.50 232 ARG A C 1
ATOM 1895 O O . ARG A 1 232 ? -7.844 3.515 -28.059 1.00 52.50 232 ARG A O 1
ATOM 1902 N N . GLN A 1 233 ? -9.794 2.416 -28.375 1.00 44.56 233 GLN A N 1
ATOM 1903 C CA . GLN A 1 233 ? -9.401 1.749 -29.612 1.00 44.56 233 GLN A CA 1
ATOM 1904 C C . GLN A 1 233 ? -9.005 2.831 -30.616 1.00 44.56 233 GLN A C 1
ATOM 1906 O O . GLN A 1 233 ? -9.797 3.719 -30.942 1.00 44.56 233 GLN A O 1
ATOM 1911 N N . ILE A 1 234 ? -7.738 2.802 -31.020 1.00 47.94 234 ILE A N 1
ATOM 1912 C CA . ILE A 1 234 ? -7.242 3.596 -32.133 1.00 47.94 234 ILE A CA 1
ATOM 1913 C C . ILE A 1 234 ? -8.019 3.085 -33.341 1.00 47.94 234 ILE A C 1
ATOM 1915 O O . ILE A 1 234 ? -7.917 1.909 -33.677 1.00 47.94 234 ILE A O 1
ATOM 1919 N N . GLY A 1 235 ? -8.857 3.949 -33.913 1.00 41.84 235 GLY A N 1
ATOM 1920 C CA . GLY A 1 235 ? -9.584 3.644 -35.133 1.00 41.84 235 GLY A CA 1
ATOM 1921 C C . GLY A 1 235 ? -8.589 3.272 -36.220 1.00 41.84 235 GLY A C 1
ATOM 1922 O O . GLY A 1 235 ? -7.763 4.097 -36.612 1.00 41.84 235 GLY A O 1
ATOM 1923 N N . GLU A 1 236 ? -8.677 2.020 -36.650 1.00 43.06 236 GLU A N 1
ATOM 1924 C CA . GLU A 1 236 ? -8.192 1.536 -37.932 1.00 43.06 236 GLU A CA 1
ATOM 1925 C C . GLU A 1 236 ? -8.774 2.475 -38.996 1.00 43.06 236 GLU A C 1
ATOM 1927 O O . GLU A 1 236 ? -9.991 2.653 -39.085 1.00 43.06 236 GLU A O 1
ATOM 1932 N N . LYS A 1 237 ? -7.897 3.200 -39.687 1.00 41.75 237 LYS A N 1
ATOM 1933 C CA . LYS A 1 237 ? -8.268 4.040 -40.820 1.00 41.75 237 LYS A CA 1
ATOM 1934 C C . LYS A 1 237 ? -7.688 3.366 -42.052 1.00 41.75 237 LYS A C 1
ATOM 1936 O O . LYS A 1 237 ? -6.468 3.216 -42.122 1.00 41.75 237 LYS A O 1
ATOM 1941 N N . ASP A 1 238 ? -8.610 2.947 -42.913 1.00 38.28 238 ASP A N 1
ATOM 1942 C CA . ASP A 1 238 ? -8.410 2.458 -44.280 1.00 38.28 238 ASP A CA 1
ATOM 1943 C C . ASP A 1 238 ? -7.427 3.316 -45.095 1.00 38.28 238 ASP A C 1
ATOM 1945 O O . ASP A 1 238 ? -7.418 4.561 -44.910 1.00 38.28 238 ASP A O 1
#

Sequence (238 aa):
VTVVYQNGLPVISVRLPSRRERCQFTLKPISDSVGVFLRQLQEEDRGIDRVAIYSPDGVRVAASTGIDLLLLDDFKLVINDLTYHVRPPKRDLLSHENAETLNDVKTLVQQLYTTLCIEQHQLNKERELVERLENLKQQLAPLEKVRIEISRKAEKRTTLVLWGGLAYMATQFGILARLTWWEYSWDIMEPVTYFITYGSAMAMYAYFVMTRQAEMDLKRLRDPLQVHLPLRQIGEKD

Radius of gyration: 39.02 Å; chains: 1; bounding box: 78×50×98 Å

pLDDT: mean 85.25, std 12.64, range [38.28, 97.25]

Foldseek 3Di:
DEWDQDPNWTWDWDQQDPVRDTDIDTDDQPPAFQLNVQVVNCVVDVPQPDKFKAAPVRHTDDRRHGNVVVLCAWIWIDGPPDIDTYNHDHDPPPDPVVVVVVVVVVVVVVVVVCVVCVVVVVVVVVVVVVVVVVVVVVVVVVVVVVVVVVVVVVVVVVVVVVVVVVVVVVVVVVVLVCCCPPPDPPVVCVVVVVCVVVVVVVVVVVVVVVVVVVVVVVVQCPPPVCPPPDDDPPDDDD